Protein AF-A0A397GYA4-F1 (afdb_monomer)

Structure (mmCIF, N/CA/C/O backbone):
data_AF-A0A397GYA4-F1
#
_entry.id   AF-A0A397GYA4-F1
#
loop_
_atom_site.group_PDB
_atom_site.id
_atom_site.type_symbol
_atom_site.label_atom_id
_atom_site.label_alt_id
_atom_site.label_comp_id
_atom_site.label_asym_id
_atom_site.label_entity_id
_atom_site.label_seq_id
_atom_site.pdbx_PDB_ins_code
_atom_site.Cartn_x
_atom_site.Cartn_y
_atom_site.Cartn_z
_atom_site.occupancy
_atom_site.B_iso_or_equiv
_atom_site.auth_seq_id
_atom_site.auth_comp_id
_atom_site.auth_asym_id
_atom_site.auth_atom_id
_atom_site.pdbx_PDB_model_num
ATOM 1 N N . MET A 1 1 ? -26.150 10.143 27.726 1.00 74.44 1 MET A N 1
ATOM 2 C CA . MET A 1 1 ? -26.020 9.277 26.528 1.00 74.44 1 MET A CA 1
ATOM 3 C C . MET A 1 1 ? -27.315 8.521 26.277 1.00 74.44 1 MET A C 1
ATOM 5 O O . MET A 1 1 ? -27.752 8.502 25.138 1.00 74.44 1 MET A O 1
ATOM 9 N N . GLU A 1 2 ? -27.950 7.980 27.319 1.00 79.31 2 GLU A N 1
ATOM 10 C CA . GLU A 1 2 ? -29.254 7.304 27.221 1.00 79.31 2 GLU A CA 1
ATOM 11 C C . GLU A 1 2 ? -30.351 8.189 26.613 1.00 79.31 2 GLU A C 1
ATOM 13 O O . GLU A 1 2 ? -30.971 7.776 25.644 1.00 79.31 2 GLU A O 1
ATOM 18 N N . GLU A 1 3 ? -30.502 9.443 27.055 1.00 85.44 3 GLU A N 1
ATOM 19 C CA . GLU A 1 3 ? -31.491 10.377 26.475 1.00 85.44 3 GLU A CA 1
ATOM 20 C C . GLU A 1 3 ? -31.326 10.579 24.958 1.00 85.44 3 GLU A C 1
ATOM 22 O O . GLU A 1 3 ? -32.302 10.571 24.214 1.00 85.44 3 GLU A O 1
ATOM 27 N N . ILE A 1 4 ? -30.083 10.702 24.475 1.00 88.31 4 ILE A N 1
ATOM 28 C CA . ILE A 1 4 ? -29.788 10.873 23.042 1.00 88.31 4 ILE A CA 1
ATOM 29 C C . ILE A 1 4 ? -30.182 9.618 22.256 1.00 88.31 4 ILE A C 1
ATOM 31 O O . ILE A 1 4 ? -30.661 9.721 21.129 1.00 88.31 4 ILE A O 1
ATOM 35 N N . LEU A 1 5 ? -29.988 8.432 22.839 1.00 85.50 5 LEU A N 1
ATOM 36 C CA . LEU A 1 5 ? -30.392 7.177 22.213 1.00 85.50 5 LEU A CA 1
ATOM 37 C C . LEU A 1 5 ? -31.905 7.010 22.187 1.00 85.50 5 LEU A C 1
ATOM 39 O O . LEU A 1 5 ? -32.422 6.535 21.182 1.00 85.50 5 LEU A O 1
ATOM 43 N N . THR A 1 6 ? -32.610 7.431 23.236 1.00 87.50 6 THR A N 1
ATOM 44 C CA . THR A 1 6 ? -34.076 7.443 23.251 1.00 87.50 6 THR A CA 1
ATOM 45 C C . THR A 1 6 ? -34.615 8.344 22.143 1.00 87.50 6 THR A C 1
ATOM 47 O O . THR A 1 6 ? -35.378 7.870 21.307 1.00 87.50 6 THR A O 1
ATOM 50 N N . ILE A 1 7 ? -34.114 9.582 22.041 1.00 90.50 7 ILE A N 1
ATOM 51 C CA . ILE A 1 7 ? -34.488 10.523 20.971 1.00 90.50 7 ILE A CA 1
ATOM 52 C C . ILE A 1 7 ? -34.186 9.934 19.585 1.00 90.50 7 ILE A C 1
ATOM 54 O O . ILE A 1 7 ? -34.998 10.033 18.666 1.00 90.50 7 ILE A O 1
ATOM 58 N N . ALA A 1 8 ? -33.024 9.296 19.415 1.00 88.94 8 ALA A N 1
ATOM 59 C CA . ALA A 1 8 ? -32.668 8.664 18.149 1.00 88.94 8 ALA A CA 1
ATOM 60 C C . ALA A 1 8 ? -33.608 7.494 17.810 1.00 88.94 8 ALA A C 1
ATOM 62 O O . ALA A 1 8 ? -34.056 7.391 16.672 1.00 88.94 8 ALA A O 1
ATOM 63 N N . ASN A 1 9 ? -33.940 6.639 18.781 1.00 87.31 9 ASN A N 1
ATOM 64 C CA . ASN A 1 9 ? -34.858 5.514 18.586 1.00 87.31 9 ASN A CA 1
ATOM 65 C C . ASN A 1 9 ? -36.267 5.984 18.221 1.00 87.31 9 ASN A C 1
ATOM 67 O O . ASN A 1 9 ? -36.851 5.431 17.292 1.00 87.31 9 ASN A O 1
ATOM 71 N N . GLU A 1 10 ? -36.781 7.020 18.886 1.00 90.44 10 GLU A N 1
ATOM 72 C CA . GLU A 1 10 ? -38.059 7.647 18.535 1.00 90.44 10 GLU A CA 1
ATOM 73 C C . GLU A 1 10 ? -38.039 8.165 17.094 1.00 90.44 10 GLU A C 1
ATOM 75 O O . GLU A 1 10 ? -38.935 7.854 16.312 1.00 90.44 10 GLU A O 1
ATOM 80 N N . PHE A 1 11 ? -36.976 8.875 16.701 1.00 91.25 11 PHE A N 1
ATOM 81 C CA . PHE A 1 11 ? -36.807 9.344 15.326 1.00 91.25 11 PHE A CA 1
ATOM 82 C C . PHE A 1 11 ? -36.792 8.187 14.317 1.00 91.25 11 PHE A C 1
ATOM 84 O O . PHE A 1 11 ? -37.445 8.269 13.276 1.00 91.25 11 PHE A O 1
ATOM 91 N N . TYR A 1 12 ? -36.071 7.100 14.602 1.00 90.56 12 TYR A N 1
ATOM 92 C CA . TYR A 1 12 ? -36.020 5.946 13.703 1.00 90.56 12 TYR A CA 1
ATOM 93 C C . TYR A 1 12 ? -37.379 5.254 13.579 1.00 90.56 12 TYR A C 1
ATOM 95 O O . TYR A 1 12 ? -37.774 4.916 12.467 1.00 90.56 12 TYR A O 1
ATOM 103 N N . GLN A 1 13 ? -38.117 5.106 14.683 1.00 90.31 13 GLN A N 1
ATOM 104 C CA . GLN A 1 13 ? -39.464 4.532 14.683 1.00 90.31 13 GLN A CA 1
ATOM 105 C C . GLN A 1 13 ? -40.460 5.400 13.911 1.00 90.31 13 GLN A C 1
ATOM 107 O O . GLN A 1 13 ? -41.215 4.873 13.104 1.00 90.31 13 GLN A O 1
ATOM 112 N N . MET A 1 14 ? -40.426 6.725 14.092 1.00 94.69 14 MET A N 1
ATOM 113 C CA . MET A 1 14 ? -41.298 7.657 13.361 1.00 94.69 14 MET A CA 1
ATOM 114 C C . MET A 1 14 ? -41.091 7.616 11.842 1.00 94.69 14 MET A C 1
ATOM 116 O O . MET A 1 14 ? -41.995 7.980 11.097 1.00 94.69 14 MET A O 1
ATOM 120 N N . ASN A 1 15 ? -39.903 7.211 11.388 1.00 95.12 15 ASN A N 1
ATOM 121 C CA . ASN A 1 15 ? -39.538 7.164 9.973 1.00 95.12 15 ASN A CA 1
ATOM 122 C C . ASN A 1 15 ? -39.481 5.732 9.407 1.00 95.12 15 ASN A C 1
ATOM 124 O O . ASN A 1 15 ? -38.944 5.546 8.316 1.00 95.12 15 ASN A O 1
ATOM 128 N N . ASP A 1 16 ? -39.973 4.724 10.137 1.00 92.06 16 ASP A N 1
ATOM 129 C CA . ASP A 1 16 ? -39.915 3.306 9.745 1.00 92.06 16 ASP A CA 1
ATOM 130 C C . ASP A 1 16 ? -38.488 2.812 9.401 1.00 92.06 16 ASP A C 1
ATOM 132 O O . ASP A 1 16 ? -38.274 1.961 8.532 1.00 92.06 16 ASP A O 1
ATOM 136 N N . ILE A 1 17 ? -37.472 3.342 10.092 1.00 90.69 17 ILE A N 1
ATOM 137 C CA . ILE A 1 17 ? -36.062 2.975 9.911 1.00 90.69 17 ILE A CA 1
ATOM 138 C C . ILE A 1 17 ? -35.676 1.896 10.925 1.00 90.69 17 ILE A C 1
ATOM 140 O O . ILE A 1 17 ? -35.641 2.122 12.132 1.00 90.69 17 ILE A O 1
ATOM 144 N N . THR A 1 18 ? -35.268 0.724 10.438 1.00 86.44 18 THR A N 1
ATOM 145 C CA . THR A 1 18 ? -34.718 -0.342 11.289 1.00 86.44 18 THR A CA 1
ATOM 146 C C . THR A 1 18 ? -33.197 -0.242 11.401 1.00 86.44 18 THR A C 1
ATOM 148 O O . THR A 1 18 ? -32.485 -0.310 10.394 1.00 86.44 18 THR A O 1
ATOM 151 N N . ILE A 1 19 ? -32.670 -0.155 12.623 1.00 83.31 19 ILE A N 1
ATOM 152 C CA . ILE A 1 19 ? -31.222 -0.165 12.871 1.00 83.31 19 ILE A CA 1
ATOM 153 C C . ILE A 1 19 ? -30.670 -1.587 12.724 1.00 83.31 19 ILE A C 1
ATOM 155 O O . ILE A 1 19 ? -31.167 -2.536 13.330 1.00 83.31 19 ILE A O 1
ATOM 159 N N . ASN A 1 20 ? -29.573 -1.738 11.978 1.00 87.06 20 ASN A N 1
ATOM 160 C CA . ASN A 1 20 ? -28.840 -3.000 11.934 1.00 87.06 20 ASN A CA 1
ATOM 161 C C . ASN A 1 20 ? -27.959 -3.162 13.181 1.00 87.06 20 ASN A C 1
ATOM 163 O O . ASN A 1 20 ? -26.791 -2.771 13.192 1.00 87.06 20 ASN A O 1
ATOM 167 N N . LYS A 1 21 ? -28.521 -3.807 14.201 1.00 81.31 21 LYS A N 1
ATOM 168 C CA . LYS A 1 21 ? -27.890 -4.017 15.509 1.00 81.31 21 LYS A CA 1
ATOM 169 C C . LYS A 1 21 ? -26.573 -4.800 15.436 1.00 81.31 21 LYS A C 1
ATOM 171 O O . LYS A 1 21 ? -25.638 -4.475 16.155 1.00 81.31 21 LYS A O 1
ATOM 176 N N . SER A 1 22 ? -26.428 -5.734 14.487 1.00 83.25 22 SER A N 1
ATOM 177 C CA . SER A 1 22 ? -25.173 -6.489 14.288 1.00 83.25 22 SER A CA 1
ATOM 178 C C . SER A 1 22 ? -23.986 -5.624 13.838 1.00 83.25 22 SER A C 1
ATOM 180 O O . SER A 1 22 ? -22.831 -6.024 13.983 1.00 83.25 22 SER A O 1
ATOM 182 N N . LYS A 1 23 ? -24.263 -4.440 13.274 1.00 85.88 23 LYS A N 1
ATOM 183 C CA . LYS A 1 23 ? -23.252 -3.456 12.860 1.00 85.88 23 LYS A CA 1
ATOM 184 C C . LYS A 1 23 ? -23.047 -2.346 13.894 1.00 85.88 23 LYS A C 1
ATOM 186 O O . LYS A 1 23 ? -22.113 -1.561 13.738 1.00 85.88 23 LYS A O 1
ATOM 191 N N . SER A 1 24 ? -23.890 -2.276 14.923 1.00 87.31 24 SER A N 1
ATOM 192 C CA . SER A 1 24 ? -23.762 -1.318 16.018 1.00 87.31 24 SER A CA 1
ATOM 193 C C . SER A 1 24 ? -22.716 -1.815 17.013 1.00 87.31 24 SER A C 1
ATOM 195 O O . SER A 1 24 ? -22.784 -2.938 17.504 1.00 87.31 24 SER A O 1
ATOM 197 N N . CYS A 1 25 ? -21.718 -0.987 17.311 1.00 86.75 25 CYS A N 1
ATOM 198 C CA . CYS A 1 25 ? -20.647 -1.322 18.249 1.00 86.75 25 CYS A CA 1
ATOM 199 C C . CYS A 1 25 ? -20.527 -0.236 19.318 1.00 86.75 25 CYS A C 1
ATOM 201 O O . CYS A 1 25 ? -20.473 0.948 18.985 1.00 86.7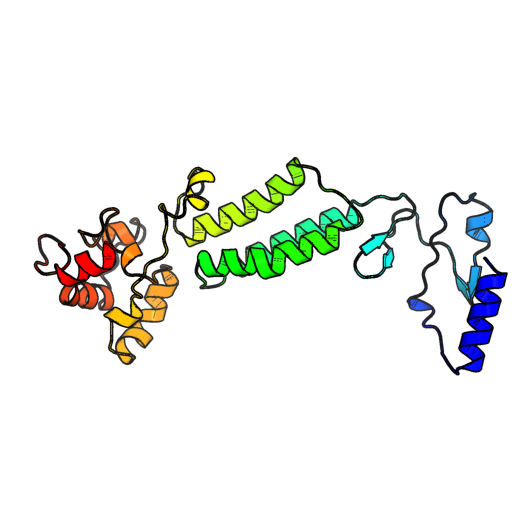5 25 CYS A O 1
ATOM 203 N N . LEU A 1 26 ? -20.422 -0.639 20.587 1.00 88.25 26 LEU A N 1
ATOM 204 C CA . LEU A 1 26 ? -20.215 0.271 21.712 1.00 88.25 26 LEU A CA 1
ATOM 205 C C . LEU A 1 26 ? -18.730 0.335 22.090 1.00 88.25 26 LEU A C 1
ATOM 207 O O . LEU A 1 26 ? -18.136 -0.666 22.488 1.00 88.25 26 LEU A O 1
ATOM 211 N N . ILE A 1 27 ? -18.123 1.519 21.998 1.00 87.44 27 ILE A N 1
ATOM 212 C CA . I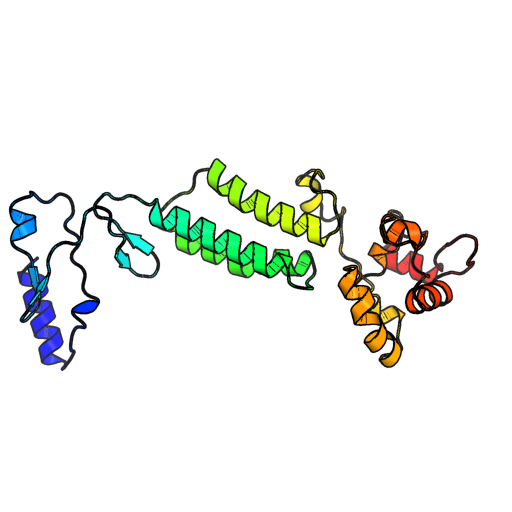LE A 1 27 ? -16.749 1.757 22.462 1.00 87.44 27 ILE A CA 1
ATOM 213 C C . ILE A 1 27 ? -16.818 2.543 23.771 1.00 87.44 27 ILE A C 1
ATOM 215 O O . ILE A 1 27 ? -17.225 3.701 23.782 1.00 87.44 27 ILE A O 1
ATOM 219 N N . ALA A 1 28 ? -16.401 1.917 24.871 1.00 85.75 28 ALA A N 1
ATOM 220 C CA . ALA A 1 28 ? -16.387 2.533 26.194 1.00 85.75 28 ALA A CA 1
ATOM 221 C C . ALA A 1 28 ? -14.992 3.097 26.512 1.00 85.75 28 ALA A C 1
ATOM 223 O O . ALA A 1 28 ? -14.098 2.352 26.910 1.00 85.75 28 ALA A O 1
ATOM 224 N N . ILE A 1 29 ? -14.800 4.407 26.333 1.00 82.88 29 ILE A N 1
ATOM 225 C CA . ILE A 1 29 ? -13.519 5.092 26.571 1.00 82.88 29 ILE A CA 1
ATOM 226 C C . ILE A 1 29 ? -13.447 5.572 28.025 1.00 82.88 29 ILE A C 1
ATOM 228 O O . ILE A 1 29 ? -14.338 6.285 28.475 1.00 82.88 29 ILE A O 1
ATOM 232 N N . ASN A 1 30 ? -12.366 5.228 28.734 1.00 78.19 30 ASN A N 1
ATOM 233 C CA . ASN A 1 30 ? -12.096 5.682 30.108 1.00 78.19 30 ASN A CA 1
ATOM 234 C C . ASN A 1 30 ? -13.223 5.357 31.118 1.00 78.19 30 ASN A C 1
ATOM 236 O O . ASN A 1 30 ? -13.537 6.155 31.997 1.00 78.19 30 ASN A O 1
ATOM 240 N N . VAL A 1 31 ? -13.858 4.191 30.964 1.00 76.62 31 VAL A N 1
ATOM 241 C CA . VAL A 1 31 ? -14.980 3.748 31.807 1.00 76.62 31 VAL A CA 1
ATOM 242 C C . VAL A 1 31 ? -14.507 2.723 32.841 1.00 76.62 31 VAL A C 1
ATOM 244 O O . VAL A 1 31 ? -13.704 1.839 32.523 1.00 76.62 31 VAL A O 1
ATOM 247 N N . ASN A 1 32 ? -15.027 2.819 34.068 1.00 77.12 32 ASN A N 1
ATOM 248 C CA . ASN A 1 32 ? -14.750 1.871 35.148 1.00 77.12 32 ASN A CA 1
ATOM 249 C C . ASN A 1 32 ? -15.243 0.455 34.797 1.00 77.12 32 ASN A C 1
ATOM 251 O O . ASN A 1 32 ? -16.202 0.268 34.048 1.00 77.12 32 ASN A O 1
ATOM 255 N N . SER A 1 33 ? -14.607 -0.567 35.375 1.00 68.69 33 SER A N 1
ATOM 256 C CA . SER A 1 33 ? -14.942 -1.977 35.117 1.00 68.69 33 SER A CA 1
ATOM 257 C C . SER A 1 33 ? -16.410 -2.320 35.418 1.00 68.69 33 SER A C 1
ATOM 259 O O . SER A 1 33 ? -16.990 -3.145 34.717 1.00 68.69 33 SER A O 1
ATOM 261 N N . GLN A 1 34 ? -17.012 -1.654 36.412 1.00 62.91 34 GLN A N 1
ATOM 262 C CA . GLN A 1 34 ? -18.419 -1.821 36.795 1.00 62.91 34 GLN A CA 1
ATOM 263 C C . GLN A 1 34 ? -19.377 -1.342 35.688 1.00 62.91 34 GLN A C 1
ATOM 265 O O . GLN A 1 34 ? -20.241 -2.082 35.238 1.00 62.91 34 GLN A O 1
ATOM 270 N N . THR A 1 35 ? -19.157 -0.141 35.153 1.00 63.19 35 THR A N 1
ATOM 271 C CA . THR A 1 35 ? -20.010 0.463 34.115 1.00 63.19 35 THR A CA 1
ATOM 272 C C . THR A 1 35 ? -19.830 -0.191 32.743 1.00 63.19 35 THR A C 1
ATOM 274 O O . THR A 1 35 ? -20.679 -0.064 31.868 1.00 63.19 35 THR A O 1
ATOM 277 N N . LYS A 1 36 ? -18.746 -0.952 32.531 1.00 64.88 36 LYS A N 1
ATOM 278 C CA . LYS A 1 36 ? -18.597 -1.788 31.329 1.00 64.88 36 LYS A CA 1
ATOM 279 C C . LYS A 1 36 ? -19.534 -2.992 31.297 1.00 64.88 36 LYS A C 1
ATOM 281 O O . LYS A 1 36 ? -19.767 -3.523 30.214 1.00 64.88 36 LYS A O 1
ATOM 286 N N . SER A 1 37 ? -20.021 -3.448 32.451 1.00 65.69 37 SER A N 1
ATOM 287 C CA . SER A 1 37 ? -20.899 -4.624 32.524 1.00 65.69 37 SER A CA 1
ATOM 288 C C . SER A 1 37 ? -22.372 -4.275 32.307 1.00 65.69 37 SER A C 1
ATOM 290 O O . SER A 1 37 ? -23.140 -5.147 31.915 1.00 65.69 37 SER A O 1
ATOM 292 N N . GLU A 1 38 ? -22.749 -3.012 32.515 1.00 70.94 38 GLU A N 1
ATOM 293 C CA . GLU A 1 38 ? -24.140 -2.546 32.447 1.00 70.94 38 GLU A CA 1
ATOM 294 C C . GLU A 1 38 ? -24.674 -2.476 31.005 1.00 70.94 38 GLU A C 1
ATOM 296 O O . GLU A 1 38 ? -25.874 -2.626 30.788 1.00 70.94 38 GLU A O 1
ATOM 301 N N . GLY A 1 39 ? -23.787 -2.376 30.004 1.00 76.56 39 GLY A N 1
ATOM 302 C CA . GLY A 1 39 ? -24.186 -2.269 28.597 1.00 76.56 39 GLY A CA 1
ATOM 303 C C . GLY A 1 39 ? -25.002 -1.000 28.319 1.00 76.56 39 GLY A C 1
ATOM 304 O O . GLY A 1 39 ? -25.185 -0.158 29.191 1.00 76.56 39 GLY A O 1
ATOM 305 N N . LEU A 1 40 ? -25.451 -0.813 27.079 1.00 82.12 40 LEU A N 1
ATOM 306 C CA . LEU A 1 40 ? -26.243 0.352 26.680 1.00 82.12 40 LEU A CA 1
ATOM 307 C C . LEU A 1 40 ? -27.461 -0.091 25.877 1.00 82.12 40 LEU A C 1
ATOM 309 O O . LEU A 1 40 ? -27.315 -0.764 24.857 1.00 82.12 40 LEU A O 1
ATOM 313 N N . LEU A 1 41 ? -28.655 0.288 26.328 1.00 81.81 41 LEU A N 1
ATOM 314 C CA . LEU A 1 41 ? -29.905 -0.042 25.644 1.00 81.81 41 LEU A CA 1
ATOM 315 C C . LEU A 1 41 ? -30.029 0.745 24.333 1.00 81.81 41 LEU A C 1
ATOM 317 O O . LEU A 1 41 ? -29.967 1.975 24.318 1.00 81.81 41 LEU A O 1
ATOM 321 N N . MET A 1 42 ? -30.219 0.029 23.225 1.00 78.62 42 MET A N 1
ATOM 322 C CA . MET A 1 42 ? -30.485 0.595 21.903 1.00 78.62 42 MET A CA 1
ATOM 323 C C . MET A 1 42 ? -31.740 -0.065 21.317 1.00 78.62 42 MET A C 1
ATOM 325 O O . MET A 1 42 ? -31.669 -1.077 20.617 1.00 78.62 42 MET A O 1
ATOM 329 N N . GLY A 1 43 ? -32.904 0.505 21.635 1.00 77.62 43 GLY A N 1
ATOM 330 C CA . GLY A 1 43 ? -34.203 -0.105 21.354 1.00 77.62 43 GLY A CA 1
ATOM 331 C C . GLY A 1 43 ? -34.419 -1.312 22.266 1.00 77.62 43 GLY A C 1
ATOM 332 O O . GLY A 1 43 ? -34.275 -1.194 23.479 1.00 77.62 43 GLY A O 1
ATOM 333 N N . ASP A 1 44 ? -34.697 -2.473 21.672 1.00 79.69 44 ASP A N 1
ATOM 334 C CA . ASP A 1 44 ? -35.023 -3.701 22.417 1.00 79.69 44 ASP A CA 1
ATOM 335 C C . ASP A 1 44 ? -33.797 -4.543 22.824 1.00 79.69 44 ASP A C 1
ATOM 337 O O . ASP A 1 44 ? -33.946 -5.590 23.449 1.00 79.69 44 ASP A O 1
ATOM 341 N N . GLU A 1 45 ? -32.582 -4.149 22.428 1.00 81.00 45 GLU A N 1
ATOM 342 C CA . GLU A 1 45 ? -31.350 -4.900 22.713 1.00 81.00 45 GLU A CA 1
ATOM 343 C C . GLU A 1 45 ? -30.313 -4.058 23.454 1.00 81.00 45 GLU A C 1
ATOM 345 O O . GLU A 1 45 ? -30.151 -2.860 23.209 1.00 81.00 45 GLU A O 1
ATOM 350 N N . THR A 1 46 ? -29.555 -4.723 24.326 1.00 84.00 46 THR A N 1
ATOM 351 C CA . THR A 1 46 ? -28.441 -4.126 25.064 1.00 84.00 46 THR A CA 1
ATOM 352 C C . THR A 1 46 ? -27.131 -4.352 24.315 1.00 84.00 46 THR A C 1
ATOM 354 O O . THR A 1 46 ? -26.713 -5.488 24.083 1.00 84.00 46 THR A O 1
ATOM 357 N N . LEU A 1 47 ? -26.445 -3.267 23.960 1.00 84.94 47 LEU A N 1
ATOM 358 C CA . LEU A 1 47 ? -25.108 -3.305 23.382 1.00 84.94 47 LEU A CA 1
ATOM 359 C C . LEU A 1 47 ? -24.057 -3.386 24.486 1.00 84.94 47 LEU A C 1
ATOM 361 O O . LEU A 1 47 ? -23.977 -2.513 25.349 1.00 84.94 47 LEU A O 1
ATOM 365 N N . TYR A 1 48 ? -23.200 -4.400 24.419 1.00 86.00 48 TYR A N 1
ATOM 366 C CA . TYR A 1 48 ? -22.059 -4.517 25.322 1.00 86.00 48 TYR A CA 1
ATOM 367 C C . TYR A 1 48 ? -20.812 -3.839 24.742 1.00 86.00 48 TYR A C 1
ATOM 369 O O . TYR A 1 48 ? -20.600 -3.875 23.523 1.00 86.00 48 TYR A O 1
ATOM 377 N N . PRO A 1 49 ? -19.957 -3.238 25.591 1.00 86.75 49 PRO A N 1
ATOM 378 C CA . PRO A 1 49 ? -18.699 -2.665 25.147 1.00 86.75 49 PRO A CA 1
ATOM 379 C C . PRO A 1 49 ? -17.811 -3.704 24.469 1.00 86.75 49 PRO A C 1
ATOM 381 O O . PRO A 1 49 ? -17.631 -4.820 24.963 1.00 86.75 49 PRO A O 1
ATOM 384 N N . VAL A 1 50 ? -17.210 -3.321 23.348 1.00 86.75 50 VAL A N 1
ATOM 385 C CA . VAL A 1 50 ? -16.297 -4.202 22.622 1.00 86.75 50 VAL A CA 1
ATOM 386 C C . VAL A 1 50 ? -14.967 -4.345 23.383 1.00 86.75 50 VAL A C 1
ATOM 388 O O . VAL A 1 50 ? -14.557 -3.454 24.126 1.00 86.75 50 VAL A O 1
ATOM 391 N N . ALA A 1 51 ? -14.274 -5.475 23.207 1.00 85.69 51 ALA A N 1
ATOM 392 C CA . ALA A 1 51 ? -12.990 -5.741 23.856 1.00 85.69 51 ALA A CA 1
ATOM 393 C C . ALA A 1 51 ? -11.938 -4.646 23.580 1.00 85.69 51 ALA A C 1
ATOM 395 O O . ALA A 1 51 ? -11.838 -4.124 22.470 1.00 85.69 51 ALA A O 1
ATOM 396 N N . LYS A 1 52 ? -11.066 -4.386 24.565 1.00 83.12 52 LYS A N 1
ATOM 397 C CA . LYS A 1 52 ? -10.065 -3.296 24.561 1.00 83.12 52 LYS A CA 1
ATOM 398 C C . LYS A 1 52 ? -9.238 -3.160 23.274 1.00 83.12 52 LYS A C 1
ATOM 400 O O . LYS A 1 52 ? -8.970 -2.056 22.802 1.00 83.12 52 LYS A O 1
ATOM 405 N N . ASN A 1 53 ? -8.808 -4.295 22.722 1.00 84.88 53 ASN A N 1
ATOM 406 C CA . ASN A 1 53 ? -7.938 -4.359 21.543 1.00 84.88 53 ASN A CA 1
ATOM 407 C C . ASN A 1 53 ? -8.704 -4.584 20.234 1.00 84.88 53 ASN A C 1
ATOM 409 O O . ASN A 1 53 ? -8.079 -4.741 19.185 1.00 84.88 53 ASN A O 1
ATOM 413 N N . TYR A 1 54 ? -10.034 -4.645 20.276 1.00 88.38 54 TYR A N 1
ATOM 414 C CA . TYR A 1 54 ? -10.826 -4.892 19.085 1.00 88.38 54 TYR A CA 1
ATOM 415 C C . TYR A 1 54 ? -10.869 -3.635 18.204 1.00 88.38 54 TYR A C 1
ATOM 417 O O . TYR A 1 54 ? -11.261 -2.565 18.677 1.00 88.38 54 TYR A O 1
ATOM 425 N N . PRO A 1 55 ? -10.473 -3.734 16.925 1.00 89.12 55 PRO A N 1
ATOM 426 C CA . PRO A 1 55 ? -10.474 -2.602 16.014 1.00 89.12 55 PRO A CA 1
ATOM 427 C C . PRO A 1 55 ? -11.865 -2.430 15.388 1.00 89.12 55 PRO A C 1
ATOM 429 O O . PRO A 1 55 ? -12.234 -3.135 14.448 1.00 89.12 55 PRO A O 1
ATOM 432 N N . VAL A 1 56 ? -12.635 -1.461 15.879 1.00 90.25 56 VAL A N 1
ATOM 433 C CA . VAL A 1 56 ? -13.936 -1.084 15.311 1.00 90.25 56 VAL A CA 1
ATOM 434 C C . VAL A 1 56 ? -13.718 -0.194 14.092 1.00 90.25 56 VAL A C 1
ATOM 436 O O . VAL A 1 56 ? -12.986 0.791 14.157 1.00 90.25 56 VAL A O 1
ATOM 439 N N . ARG A 1 57 ? -14.349 -0.523 12.963 1.00 90.06 57 ARG A N 1
ATOM 440 C CA . ARG A 1 57 ? -14.237 0.261 11.727 1.00 90.06 57 ARG A CA 1
ATOM 441 C C . ARG A 1 57 ? -15.306 1.352 11.680 1.00 90.06 57 ARG A C 1
ATOM 443 O O . ARG A 1 57 ? -16.488 1.030 11.676 1.00 90.06 57 ARG A O 1
ATOM 450 N N . SER A 1 58 ? -14.899 2.605 11.511 1.00 88.44 58 SER A N 1
ATOM 451 C CA . SER A 1 58 ? -15.780 3.736 11.205 1.00 88.44 58 SER A CA 1
ATOM 452 C C . SER A 1 58 ? -15.226 4.506 10.011 1.00 88.44 58 SER A C 1
ATOM 454 O O . SER A 1 58 ? -14.052 4.856 10.003 1.00 88.44 58 SER A O 1
ATOM 456 N N . LEU A 1 59 ? -16.034 4.697 8.961 1.00 85.88 59 LEU A N 1
ATOM 457 C CA . LEU A 1 59 ? -15.639 5.413 7.735 1.00 85.88 59 LEU A CA 1
ATOM 458 C C . LEU A 1 59 ? -14.281 4.961 7.149 1.00 85.88 59 LEU A C 1
ATOM 460 O O . LEU A 1 59 ? -13.495 5.756 6.666 1.00 85.88 59 LEU A O 1
ATOM 464 N N . GLY A 1 60 ? -13.962 3.663 7.214 1.00 82.38 60 GLY A N 1
ATOM 465 C CA . GLY A 1 60 ? -12.682 3.136 6.703 1.00 82.38 60 GLY A CA 1
ATOM 466 C C . GLY A 1 60 ? -11.501 3.210 7.678 1.00 82.38 60 GLY A C 1
ATOM 467 O O . GLY A 1 60 ? -10.538 2.465 7.496 1.00 82.38 60 GLY A O 1
ATOM 468 N N . VAL A 1 61 ? -11.630 3.994 8.742 1.00 85.00 61 VAL A N 1
ATOM 469 C CA . VAL A 1 61 ? -10.676 4.157 9.840 1.00 85.00 61 VAL A CA 1
ATOM 470 C C . VAL A 1 61 ? -10.961 3.127 10.941 1.00 85.00 61 VAL A C 1
ATOM 472 O O . VAL A 1 61 ? -12.110 2.743 11.150 1.00 85.00 61 VAL A O 1
ATOM 475 N N . TYR A 1 62 ? -9.931 2.641 11.641 1.00 88.62 62 TYR A N 1
ATOM 476 C CA . TYR A 1 62 ? -10.093 1.669 12.738 1.00 88.62 62 TYR A CA 1
ATOM 477 C C . TYR A 1 62 ? -9.776 2.263 14.107 1.00 88.62 62 TYR A C 1
ATOM 479 O O . TYR A 1 62 ? -8.678 2.759 14.344 1.00 88.62 62 TYR A O 1
ATOM 487 N N . ILE A 1 63 ? -10.716 2.158 15.032 1.00 88.19 63 ILE A N 1
ATOM 488 C CA . ILE A 1 63 ? -10.629 2.733 16.368 1.00 88.19 63 ILE A CA 1
ATOM 489 C C . ILE A 1 63 ? -10.649 1.587 17.375 1.00 88.19 63 ILE A C 1
ATOM 491 O O . ILE A 1 63 ? -11.493 0.698 17.308 1.00 88.19 63 ILE A O 1
ATOM 495 N N . THR A 1 64 ? -9.698 1.599 18.302 1.00 88.31 64 THR A N 1
ATOM 496 C CA . THR A 1 64 ? -9.661 0.686 19.453 1.00 88.31 64 THR A CA 1
ATOM 497 C C . THR A 1 64 ? -9.886 1.489 20.722 1.00 88.31 64 THR A C 1
ATOM 499 O O . THR A 1 64 ? -9.459 2.643 20.775 1.00 88.31 64 THR A O 1
ATOM 502 N N . GLU A 1 65 ? -10.425 0.866 21.767 1.00 85.06 65 GLU A N 1
ATOM 503 C CA . GLU A 1 65 ? -10.579 1.500 23.084 1.00 85.06 65 GLU A CA 1
ATOM 504 C C . GLU A 1 65 ? -9.254 2.078 23.609 1.00 85.06 65 GLU A C 1
ATOM 506 O O . GLU A 1 65 ? -9.199 3.221 24.048 1.00 85.06 65 GLU A O 1
ATOM 511 N N . ASN A 1 66 ? -8.163 1.317 23.480 1.00 83.19 66 ASN A N 1
ATOM 512 C CA . ASN A 1 66 ? -6.832 1.714 23.951 1.00 83.19 66 ASN A CA 1
ATOM 513 C C . ASN A 1 66 ? -6.160 2.807 23.089 1.00 83.19 66 ASN A C 1
ATOM 515 O O . ASN A 1 66 ? -4.995 3.128 23.312 1.00 83.19 66 ASN A O 1
ATOM 519 N N . GLY A 1 67 ? -6.824 3.315 22.043 1.00 81.31 67 GLY A N 1
ATOM 520 C CA . GLY A 1 67 ? -6.251 4.292 21.106 1.00 81.31 67 GLY A CA 1
ATOM 521 C C . GLY A 1 67 ? -5.119 3.763 20.209 1.00 81.31 67 GLY A C 1
ATOM 522 O O . GLY A 1 67 ? -4.530 4.526 19.445 1.00 81.31 67 GLY A O 1
ATOM 523 N N . SER A 1 68 ? -4.813 2.463 20.257 1.00 85.75 68 SER A N 1
ATOM 524 C CA . SER A 1 68 ? -3.753 1.852 19.454 1.00 85.75 68 SER A CA 1
ATOM 525 C C . SER A 1 68 ? -4.074 1.878 17.958 1.00 85.75 68 SER A C 1
ATOM 527 O O . SER A 1 68 ? -5.086 1.353 17.497 1.00 85.75 68 SER A O 1
ATOM 529 N N . LYS A 1 69 ? -3.145 2.419 17.166 1.00 87.06 69 LYS A N 1
ATOM 530 C CA . LYS A 1 69 ? -3.226 2.460 15.695 1.00 87.06 69 LYS A CA 1
ATOM 531 C C . LYS A 1 69 ? -2.497 1.295 15.018 1.00 87.06 69 LYS A C 1
ATOM 533 O O . LYS A 1 69 ? -2.340 1.276 13.799 1.00 87.06 69 LYS A O 1
ATOM 538 N N . GLN A 1 70 ? -2.050 0.297 15.782 1.00 87.06 70 GLN A N 1
ATOM 539 C CA . GLN A 1 70 ? -1.250 -0.812 15.253 1.00 87.06 70 GLN A CA 1
ATOM 540 C C . GLN A 1 70 ? -1.987 -1.595 14.156 1.00 87.06 70 GLN A C 1
ATOM 542 O O . GLN A 1 70 ? -1.411 -1.895 13.111 1.00 87.06 70 GLN A O 1
ATOM 547 N N . PHE A 1 71 ? -3.281 -1.861 14.352 1.00 87.88 71 PHE A N 1
ATOM 548 C CA . PHE A 1 71 ? -4.094 -2.559 13.356 1.00 87.88 71 PHE A CA 1
ATOM 549 C C . PHE A 1 71 ? -4.170 -1.790 12.028 1.00 87.88 71 PHE A C 1
ATOM 551 O O . PHE A 1 71 ? -4.027 -2.379 10.954 1.00 87.88 71 PHE A O 1
ATOM 558 N N . GLN A 1 72 ? -4.348 -0.466 12.094 1.00 87.19 72 GLN A N 1
ATOM 559 C CA . GLN A 1 72 ? -4.348 0.391 10.908 1.00 87.19 72 GLN A CA 1
ATOM 560 C C . GLN A 1 72 ? -2.991 0.360 10.205 1.00 87.19 72 GLN A C 1
ATOM 562 O O . GLN A 1 72 ? -2.936 0.119 8.999 1.00 87.19 72 GLN A O 1
ATOM 567 N N . LYS A 1 73 ? -1.895 0.506 10.962 1.00 88.31 73 LYS A N 1
ATOM 568 C CA . LYS A 1 73 ? -0.523 0.423 10.441 1.00 88.31 73 LYS A CA 1
ATOM 569 C C . LYS A 1 73 ? -0.276 -0.884 9.698 1.00 88.31 73 LYS A C 1
ATOM 571 O O . LYS A 1 73 ? 0.281 -0.886 8.601 1.00 88.31 73 LYS A O 1
ATOM 576 N N . ASP A 1 74 ? -0.703 -2.006 10.262 1.00 89.31 74 ASP A N 1
ATOM 577 C CA . ASP A 1 74 ? -0.491 -3.311 9.641 1.00 89.31 74 ASP A CA 1
ATOM 578 C C . ASP A 1 74 ? -1.377 -3.521 8.410 1.00 89.31 74 ASP A C 1
ATOM 580 O O . ASP A 1 74 ? -0.940 -4.125 7.426 1.00 89.31 74 ASP A O 1
ATOM 584 N N . ARG A 1 75 ? -2.585 -2.953 8.395 1.00 89.06 75 ARG A N 1
ATOM 585 C CA . ARG A 1 75 ? -3.429 -2.912 7.197 1.00 89.06 75 ARG A CA 1
ATOM 586 C C . ARG A 1 75 ? -2.801 -2.058 6.095 1.00 89.06 75 ARG A C 1
ATOM 588 O O . ARG A 1 75 ? -2.766 -2.504 4.951 1.00 89.06 75 ARG A O 1
ATOM 595 N N . LEU A 1 76 ? -2.245 -0.897 6.433 1.00 88.94 76 LEU A N 1
ATOM 596 C CA . LEU A 1 76 ? -1.551 -0.013 5.496 1.00 88.94 76 LEU A CA 1
ATOM 597 C C . LEU A 1 76 ? -0.353 -0.716 4.848 1.00 88.94 76 LEU A C 1
ATOM 599 O O . LEU A 1 76 ? -0.190 -0.694 3.627 1.00 88.94 76 LEU A O 1
ATOM 603 N N . LYS A 1 77 ? 0.443 -1.433 5.650 1.00 88.69 77 LYS A N 1
ATOM 604 C CA . LYS A 1 77 ? 1.540 -2.281 5.156 1.00 88.69 77 LYS A CA 1
ATOM 605 C C . LYS A 1 77 ? 1.031 -3.377 4.221 1.00 88.69 77 LYS A C 1
ATOM 607 O O . LYS A 1 77 ? 1.626 -3.622 3.177 1.00 88.69 77 LYS A O 1
ATOM 612 N N . LYS A 1 78 ? -0.068 -4.054 4.564 1.00 90.31 78 LYS A N 1
ATOM 613 C CA . LYS A 1 78 ? -0.658 -5.092 3.699 1.00 90.31 78 LYS A CA 1
ATOM 614 C C . LYS A 1 78 ? -1.131 -4.511 2.366 1.00 90.31 78 LYS A C 1
ATOM 616 O O . LYS A 1 78 ? -0.845 -5.099 1.328 1.00 90.31 78 LYS A O 1
ATOM 621 N N . LEU A 1 79 ? -1.790 -3.356 2.388 1.00 88.25 79 LEU A N 1
ATOM 622 C CA . LEU A 1 79 ? -2.295 -2.671 1.196 1.00 88.25 79 LEU A CA 1
ATOM 623 C C . LEU A 1 79 ? -1.170 -2.184 0.282 1.00 88.25 79 LEU A C 1
ATOM 625 O O . LEU A 1 79 ? -1.187 -2.464 -0.913 1.00 88.25 79 LEU A O 1
ATOM 629 N N . THR A 1 80 ? -0.155 -1.527 0.840 1.00 88.25 80 THR A N 1
ATOM 630 C CA . THR A 1 80 ? 1.029 -1.087 0.081 1.00 88.25 80 THR A CA 1
ATOM 631 C C . THR A 1 80 ? 1.772 -2.268 -0.534 1.00 88.25 80 THR A C 1
ATOM 633 O O . THR A 1 80 ? 2.111 -2.240 -1.715 1.00 88.25 80 THR A O 1
ATOM 636 N N . ASN A 1 81 ? 1.951 -3.354 0.223 1.00 89.94 81 ASN A N 1
ATOM 637 C CA . ASN A 1 81 ? 2.549 -4.590 -0.281 1.00 89.94 81 ASN A CA 1
ATOM 638 C C . ASN A 1 81 ? 1.730 -5.216 -1.412 1.00 89.94 81 ASN A C 1
ATOM 640 O O . ASN A 1 81 ? 2.302 -5.661 -2.405 1.00 89.94 81 ASN A O 1
ATOM 644 N N . TYR A 1 82 ? 0.410 -5.252 -1.258 1.00 91.00 82 TYR A N 1
ATOM 645 C CA . TYR A 1 82 ? -0.507 -5.764 -2.265 1.00 91.00 82 TYR A CA 1
ATOM 646 C C . TYR A 1 82 ? -0.420 -4.952 -3.563 1.00 91.00 82 TYR A C 1
ATOM 648 O O . TYR A 1 82 ? -0.193 -5.531 -4.625 1.00 91.00 82 TYR A O 1
ATOM 656 N N . MET A 1 83 ? -0.484 -3.620 -3.474 1.00 89.88 83 MET A N 1
ATOM 657 C CA . MET A 1 83 ? -0.357 -2.727 -4.630 1.00 89.88 83 MET A CA 1
ATOM 658 C C . MET A 1 83 ? 0.994 -2.883 -5.334 1.00 89.88 83 MET A C 1
ATOM 660 O O . MET A 1 83 ? 1.038 -3.070 -6.550 1.00 89.88 83 MET A O 1
ATOM 664 N N . ALA A 1 84 ? 2.097 -2.893 -4.580 1.00 88.06 84 ALA A N 1
ATOM 665 C CA . ALA A 1 84 ? 3.431 -3.090 -5.145 1.00 88.06 84 ALA A CA 1
ATOM 666 C C . ALA A 1 84 ? 3.560 -4.448 -5.861 1.00 88.06 84 ALA A C 1
ATOM 668 O O . ALA A 1 84 ? 4.136 -4.533 -6.944 1.00 88.06 84 ALA A O 1
ATOM 669 N N . ASN A 1 85 ? 2.991 -5.517 -5.295 1.00 89.69 85 ASN A N 1
ATOM 670 C CA . ASN A 1 85 ? 3.017 -6.845 -5.912 1.00 89.69 85 ASN A CA 1
ATOM 671 C C . ASN A 1 85 ? 2.194 -6.904 -7.208 1.00 89.69 85 ASN A C 1
ATOM 673 O O . ASN A 1 85 ? 2.643 -7.519 -8.178 1.00 89.69 85 ASN A O 1
ATOM 677 N N . ILE A 1 86 ? 1.030 -6.245 -7.253 1.00 89.75 86 ILE A N 1
ATOM 678 C CA . ILE A 1 86 ? 0.229 -6.134 -8.479 1.00 89.75 86 ILE A CA 1
ATOM 679 C C . ILE A 1 86 ? 1.045 -5.445 -9.567 1.00 89.75 86 ILE A C 1
ATOM 681 O O . ILE A 1 86 ? 1.240 -6.012 -10.640 1.00 89.75 86 ILE A O 1
ATOM 685 N N . LEU A 1 87 ? 1.549 -4.244 -9.290 1.00 88.00 87 LEU A N 1
ATOM 686 C CA . LEU A 1 87 ? 2.277 -3.444 -10.274 1.00 88.00 87 LEU A CA 1
ATOM 687 C C . LEU A 1 87 ? 3.550 -4.159 -10.750 1.00 88.00 87 LEU A C 1
ATOM 689 O O . LEU A 1 87 ? 3.848 -4.164 -11.947 1.00 88.00 87 LEU A O 1
ATOM 693 N N . LYS A 1 88 ? 4.250 -4.866 -9.852 1.00 85.50 88 LYS A N 1
ATOM 694 C CA . LYS A 1 88 ? 5.416 -5.692 -10.197 1.00 85.50 88 LYS A CA 1
ATOM 695 C C . LYS A 1 88 ? 5.096 -6.729 -11.279 1.00 85.50 88 LYS A C 1
ATOM 697 O O . LYS A 1 88 ? 5.865 -6.853 -12.230 1.00 85.50 88 LYS A O 1
ATOM 702 N N . GLY A 1 89 ? 3.968 -7.432 -11.174 1.00 81.75 89 GLY A N 1
ATOM 703 C CA . GLY A 1 89 ? 3.579 -8.481 -12.125 1.00 81.75 89 GLY A CA 1
ATOM 704 C C . GLY A 1 89 ? 2.970 -7.977 -13.439 1.00 81.75 89 GLY A C 1
ATOM 705 O O . GLY A 1 89 ? 2.895 -8.732 -14.407 1.00 81.75 89 GLY A O 1
ATOM 706 N N . LYS A 1 90 ? 2.519 -6.718 -13.503 1.00 80.94 90 LYS A N 1
ATOM 707 C CA . LYS A 1 90 ? 1.833 -6.181 -14.688 1.00 80.94 90 LYS A CA 1
ATOM 708 C C . LYS A 1 90 ? 2.822 -5.701 -15.764 1.00 80.94 90 LYS A C 1
ATOM 710 O O . LYS A 1 90 ? 3.841 -5.102 -15.422 1.00 80.94 90 LYS A O 1
ATOM 715 N N . PRO A 1 91 ? 2.539 -5.922 -17.060 1.00 76.50 91 PRO A N 1
ATOM 716 C CA . PRO A 1 91 ? 3.347 -5.399 -18.160 1.00 76.50 91 PRO A CA 1
ATOM 717 C C . PRO A 1 91 ? 3.001 -3.920 -18.408 1.00 76.50 91 PRO A C 1
ATOM 719 O O . PRO A 1 91 ? 2.258 -3.609 -19.332 1.00 76.50 91 PRO A O 1
ATOM 722 N N . ILE A 1 92 ? 3.480 -3.041 -17.530 1.00 79.31 92 ILE A N 1
ATOM 723 C CA . ILE A 1 92 ? 3.283 -1.582 -17.561 1.00 79.31 92 ILE A CA 1
ATOM 724 C C . ILE A 1 92 ? 4.638 -0.877 -17.480 1.00 79.31 92 ILE A C 1
ATOM 726 O O . ILE A 1 92 ? 5.584 -1.457 -16.934 1.00 79.31 92 ILE A O 1
ATOM 730 N N . THR A 1 93 ? 4.713 0.356 -17.985 1.00 75.62 93 THR A N 1
ATOM 731 C CA . THR A 1 93 ? 5.920 1.190 -17.888 1.00 75.62 93 THR A CA 1
ATOM 732 C C . THR A 1 93 ? 6.138 1.691 -16.464 1.00 75.62 93 THR A C 1
ATOM 734 O O . THR A 1 93 ? 5.231 1.702 -15.626 1.00 75.62 93 THR A O 1
ATOM 737 N N . ASP A 1 94 ? 7.358 2.123 -16.183 1.00 74.94 94 ASP A N 1
ATOM 738 C CA . ASP A 1 94 ? 7.710 2.867 -14.980 1.00 74.94 94 ASP A CA 1
ATOM 739 C C . ASP A 1 94 ? 6.887 4.159 -14.860 1.00 74.94 94 ASP A C 1
ATOM 741 O O . ASP A 1 94 ? 6.280 4.370 -13.813 1.00 74.94 94 ASP A O 1
ATOM 745 N N . LYS A 1 95 ? 6.737 4.942 -15.942 1.00 77.12 95 LYS A N 1
ATOM 746 C CA . LYS A 1 95 ? 5.897 6.155 -15.983 1.00 77.12 95 LYS A CA 1
ATOM 747 C C . LYS A 1 95 ? 4.440 5.843 -15.606 1.00 77.12 95 LYS A C 1
ATOM 749 O O . LYS A 1 95 ? 3.849 6.527 -14.772 1.00 77.12 95 LYS A O 1
ATOM 754 N N . GLN A 1 96 ? 3.871 4.760 -16.144 1.00 81.12 96 GLN A N 1
ATOM 755 C CA . GLN A 1 96 ? 2.525 4.290 -15.784 1.00 81.12 96 GLN A CA 1
ATOM 756 C C . GLN A 1 96 ? 2.442 3.842 -14.319 1.00 81.12 96 GLN A C 1
ATOM 758 O O . GLN A 1 96 ? 1.464 4.136 -13.634 1.00 81.12 96 GLN A O 1
ATOM 763 N N . ALA A 1 97 ? 3.459 3.143 -13.815 1.00 85.75 97 ALA A N 1
ATOM 764 C CA . ALA A 1 97 ? 3.504 2.712 -12.423 1.00 85.75 97 ALA A CA 1
ATOM 765 C C . ALA A 1 97 ? 3.644 3.898 -11.450 1.00 85.75 97 ALA A C 1
ATOM 767 O O . ALA A 1 97 ? 2.975 3.902 -10.416 1.00 85.75 97 ALA A O 1
ATOM 768 N N . ILE A 1 98 ? 4.450 4.910 -11.791 1.00 83.44 98 ILE A N 1
ATOM 769 C CA . ILE A 1 98 ? 4.582 6.177 -11.054 1.00 83.44 98 ILE A CA 1
ATOM 770 C C . ILE A 1 98 ? 3.245 6.919 -11.053 1.00 83.44 98 ILE A C 1
ATOM 772 O O . ILE A 1 98 ? 2.786 7.350 -9.998 1.00 83.44 98 ILE A O 1
ATOM 776 N N . TYR A 1 99 ? 2.580 7.010 -12.207 1.00 86.06 99 TYR A N 1
ATOM 777 C CA . TYR A 1 99 ? 1.262 7.629 -12.305 1.00 86.06 99 TYR A CA 1
ATOM 778 C C . TYR A 1 99 ? 0.241 6.935 -11.396 1.00 86.06 99 TYR A C 1
ATOM 780 O O . TYR A 1 99 ? -0.417 7.601 -10.602 1.00 86.06 99 TYR A O 1
ATOM 788 N N . ILE A 1 100 ? 0.144 5.600 -11.439 1.00 87.00 100 ILE A N 1
ATOM 789 C CA . ILE A 1 100 ? -0.769 4.844 -10.565 1.00 87.00 100 ILE A CA 1
ATOM 790 C C . ILE A 1 100 ? -0.419 5.062 -9.090 1.00 87.00 100 ILE A C 1
ATOM 792 O O . ILE A 1 100 ? -1.310 5.197 -8.250 1.00 87.00 100 ILE A O 1
ATOM 796 N N . PHE A 1 101 ? 0.871 5.109 -8.756 1.00 87.12 101 PHE A N 1
ATOM 797 C CA . PHE A 1 101 ? 1.301 5.396 -7.396 1.00 87.12 101 PHE A CA 1
ATOM 798 C C . PHE A 1 101 ? 0.809 6.776 -6.934 1.00 87.12 101 PHE A C 1
ATOM 800 O O . PHE A 1 101 ? 0.167 6.865 -5.889 1.00 87.12 101 PHE A O 1
ATOM 807 N N . ASN A 1 102 ? 1.010 7.819 -7.739 1.00 86.56 102 ASN A N 1
ATOM 808 C CA . ASN A 1 102 ? 0.616 9.188 -7.404 1.00 86.56 102 ASN A CA 1
ATOM 809 C C . ASN A 1 102 ? -0.905 9.407 -7.419 1.00 86.56 102 ASN A C 1
ATOM 811 O O . ASN A 1 102 ? -1.420 10.121 -6.570 1.00 86.56 102 ASN A O 1
ATOM 815 N N . ALA A 1 103 ? -1.631 8.796 -8.356 1.00 88.75 103 ALA A N 1
ATOM 816 C CA . ALA A 1 103 ? -3.068 9.013 -8.532 1.00 88.75 103 ALA A CA 1
ATOM 817 C C . ALA A 1 103 ? -3.945 8.103 -7.656 1.00 88.75 103 ALA A C 1
ATOM 819 O O . ALA A 1 103 ? -5.110 8.416 -7.426 1.00 88.75 103 ALA A O 1
ATOM 820 N N . VAL A 1 104 ? -3.420 6.965 -7.185 1.00 89.94 104 VAL A N 1
ATOM 821 C CA . VAL A 1 104 ? -4.208 5.963 -6.444 1.00 89.94 104 VAL A 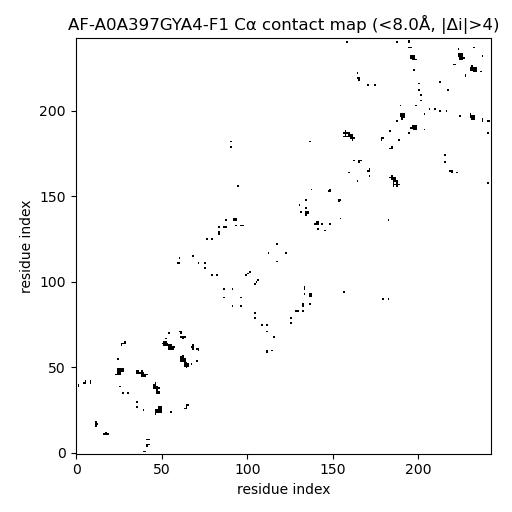CA 1
ATOM 822 C C . VAL A 1 104 ? -3.595 5.644 -5.090 1.00 89.94 104 VAL A C 1
ATOM 824 O O . VAL A 1 104 ? -4.275 5.738 -4.070 1.00 89.94 104 VAL A O 1
ATOM 827 N N . VAL A 1 105 ? -2.321 5.245 -5.055 1.00 89.38 105 VAL A N 1
ATOM 828 C CA . VAL A 1 105 ? -1.699 4.787 -3.804 1.00 89.38 105 VAL A CA 1
ATOM 829 C C . VAL A 1 105 ? -1.522 5.954 -2.838 1.00 89.38 105 VAL A C 1
ATOM 831 O O . VAL A 1 105 ? -1.898 5.822 -1.679 1.00 89.38 105 VAL A O 1
ATOM 834 N N . MET A 1 106 ? -1.015 7.096 -3.304 1.00 87.38 106 MET A N 1
ATOM 835 C CA . MET A 1 106 ? -0.800 8.283 -2.474 1.00 87.38 106 MET A CA 1
ATOM 836 C C . MET A 1 106 ? -2.103 8.809 -1.840 1.00 87.38 106 MET A C 1
ATOM 838 O O . MET A 1 106 ? -2.139 8.862 -0.611 1.00 87.38 106 MET A O 1
ATOM 842 N N . PRO A 1 107 ? -3.202 9.059 -2.587 1.00 91.25 107 PRO A N 1
ATOM 843 C CA . PRO A 1 107 ? -4.480 9.458 -1.988 1.00 91.25 107 PRO A CA 1
ATOM 844 C C . PRO A 1 107 ? -5.052 8.417 -1.020 1.00 91.25 107 PRO A C 1
ATOM 846 O O . PRO A 1 107 ? -5.630 8.755 0.010 1.00 91.25 107 PRO A O 1
ATOM 849 N N . MET A 1 108 ? -4.877 7.125 -1.317 1.00 88.88 108 MET A N 1
ATOM 850 C CA . MET A 1 108 ? -5.323 6.053 -0.426 1.00 88.88 108 MET A CA 1
ATOM 851 C C . MET A 1 108 ? -4.562 6.061 0.908 1.00 88.88 108 MET A C 1
ATOM 853 O O . MET A 1 108 ? -5.161 5.828 1.965 1.00 88.88 108 MET A O 1
ATOM 857 N N . LEU A 1 109 ? -3.247 6.295 0.861 1.00 87.94 109 LEU A N 1
ATOM 858 C CA . LEU A 1 109 ? -2.426 6.456 2.057 1.00 87.94 109 LEU A CA 1
ATOM 859 C C . LEU A 1 109 ? -2.851 7.707 2.818 1.00 87.94 109 LEU A C 1
ATOM 861 O O . LEU A 1 109 ? -3.134 7.599 4.000 1.00 87.94 109 LEU A O 1
ATOM 865 N N . GLU A 1 110 ? -2.967 8.847 2.144 1.00 88.88 110 GLU A N 1
ATOM 866 C CA . GLU A 1 110 ? -3.372 10.123 2.737 1.00 88.88 110 GLU A CA 1
ATOM 867 C C . GLU A 1 110 ? -4.705 10.013 3.484 1.00 88.88 110 GLU A C 1
ATOM 869 O O . GLU A 1 110 ? -4.780 10.339 4.667 1.00 88.88 110 GLU A O 1
ATOM 874 N N . TYR A 1 111 ? -5.722 9.422 2.852 1.00 89.62 111 TYR A N 1
ATOM 875 C CA . TYR A 1 111 ? -7.009 9.165 3.496 1.00 89.62 111 TYR A CA 1
ATOM 876 C C . TYR A 1 111 ? -6.875 8.302 4.757 1.00 89.62 111 TYR A C 1
ATOM 878 O O . TYR A 1 111 ? -7.509 8.565 5.777 1.00 89.62 111 TYR A O 1
ATOM 886 N N . SER A 1 112 ? -6.021 7.276 4.702 1.00 83.31 112 SER A N 1
ATOM 887 C CA . SER A 1 112 ? -5.776 6.367 5.829 1.00 83.31 112 SER A CA 1
ATOM 888 C C . SER A 1 112 ? -4.922 6.987 6.941 1.00 83.31 112 SER A C 1
ATOM 890 O O . SER A 1 112 ? -4.801 6.385 8.003 1.00 83.31 112 SER A O 1
ATOM 892 N N . LEU A 1 113 ? -4.291 8.136 6.689 1.00 86.69 113 LEU A N 1
ATOM 893 C CA . LEU A 1 113 ? -3.445 8.868 7.632 1.00 86.69 113 LEU A CA 1
ATOM 894 C C . LEU A 1 113 ? -4.143 10.099 8.216 1.00 86.69 113 LEU A C 1
ATOM 896 O O . LEU A 1 113 ? -3.572 10.794 9.049 1.00 86.69 113 LEU A O 1
ATOM 900 N N . ASN A 1 114 ? -5.394 10.361 7.840 1.00 84.81 114 ASN A N 1
ATOM 901 C CA . ASN A 1 114 ? -6.121 1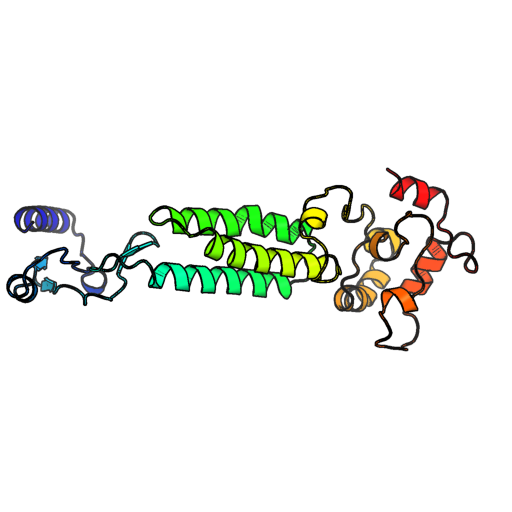1.521 8.344 1.00 84.81 114 ASN A CA 1
ATOM 902 C C . ASN A 1 114 ? -6.301 11.495 9.879 1.00 84.81 114 ASN A C 1
ATOM 904 O O . ASN A 1 114 ? -6.388 12.538 10.517 1.00 84.81 114 ASN A O 1
ATOM 908 N N . ASP A 1 115 ? -6.331 10.307 10.493 1.00 83.69 115 ASP A N 1
ATOM 909 C CA . ASP A 1 115 ? -6.474 10.116 11.941 1.00 83.69 115 ASP A CA 1
ATOM 910 C C . ASP A 1 115 ? -5.187 9.635 12.644 1.00 83.69 115 ASP A C 1
ATOM 912 O O . ASP A 1 115 ? -5.220 9.321 13.841 1.00 83.69 115 ASP A O 1
ATOM 916 N N . MET A 1 116 ? -4.064 9.526 11.919 1.00 84.94 116 MET A N 1
ATOM 917 C CA . MET A 1 116 ? -2.774 9.109 12.471 1.00 84.94 116 MET A CA 1
ATOM 918 C C . MET A 1 116 ? -1.575 9.561 11.630 1.00 84.94 116 MET A C 1
ATOM 920 O O . MET A 1 116 ? -1.580 9.506 10.408 1.00 84.94 116 MET A O 1
ATOM 924 N N . THR A 1 117 ? -0.463 9.878 12.287 1.00 83.50 117 THR A N 1
ATOM 925 C CA . THR A 1 117 ? 0.804 10.143 11.597 1.00 83.50 117 THR A CA 1
ATOM 926 C C . THR A 1 117 ? 1.684 8.893 11.551 1.00 83.50 117 THR A C 1
ATOM 928 O O . THR A 1 117 ? 1.691 8.057 12.463 1.00 83.50 117 THR A O 1
ATOM 931 N N . LEU A 1 118 ? 2.437 8.739 10.461 1.00 84.75 118 LEU A N 1
ATOM 932 C CA . LEU A 1 118 ? 3.503 7.741 10.366 1.00 84.75 118 LEU A CA 1
ATOM 933 C C . LEU A 1 118 ? 4.828 8.349 10.795 1.00 84.75 118 LEU A C 1
ATOM 935 O O . LEU A 1 118 ? 5.111 9.516 10.532 1.00 84.75 118 LEU A O 1
ATOM 939 N N . SER A 1 119 ? 5.675 7.521 11.400 1.00 87.38 119 SER A N 1
ATOM 940 C CA . SER A 1 119 ? 7.074 7.892 11.583 1.00 87.38 119 SER A CA 1
ATOM 941 C C . SER A 1 119 ? 7.804 7.912 10.241 1.00 87.38 119 SER A C 1
ATOM 943 O O . SER A 1 119 ? 7.501 7.131 9.337 1.00 87.38 119 SER A O 1
ATOM 945 N N . GLU A 1 120 ? 8.844 8.736 10.136 1.00 88.06 120 GLU A N 1
ATOM 946 C CA . GLU A 1 120 ? 9.695 8.806 8.943 1.00 88.06 120 GLU A CA 1
ATOM 947 C C . GLU A 1 120 ? 10.235 7.424 8.535 1.00 88.06 120 GLU A C 1
ATOM 949 O O . GLU A 1 120 ? 10.208 7.050 7.365 1.00 88.06 120 GLU A O 1
ATOM 954 N N . LYS A 1 121 ? 10.623 6.598 9.516 1.00 88.19 121 LYS A N 1
ATOM 955 C CA . LYS A 1 121 ? 11.078 5.216 9.292 1.00 88.19 121 LYS A CA 1
ATOM 956 C C . LYS A 1 121 ? 10.010 4.338 8.632 1.00 88.19 121 LYS A C 1
ATOM 958 O O . LYS A 1 121 ? 10.344 3.457 7.840 1.00 88.19 121 LYS A O 1
ATOM 963 N N . GLU A 1 122 ? 8.739 4.522 8.980 1.00 86.00 122 GLU A N 1
ATOM 964 C CA . GLU A 1 122 ? 7.624 3.785 8.376 1.00 86.00 122 GLU A CA 1
ATOM 965 C C . GLU A 1 122 ? 7.352 4.270 6.950 1.00 86.00 122 GLU A C 1
ATOM 967 O O . GLU A 1 122 ? 7.203 3.434 6.055 1.00 86.00 122 GLU A O 1
ATOM 972 N N . CYS A 1 123 ? 7.376 5.586 6.723 1.00 87.06 123 CYS A N 1
ATOM 973 C CA . CYS A 1 123 ? 7.253 6.178 5.391 1.00 87.06 123 CYS A CA 1
ATOM 974 C C . CYS A 1 123 ? 8.362 5.685 4.461 1.00 87.06 123 CYS A C 1
ATOM 976 O O . CYS A 1 123 ? 8.077 5.174 3.381 1.00 87.06 123 CYS A O 1
ATOM 978 N N . LEU A 1 124 ? 9.619 5.729 4.912 1.00 86.69 124 LEU A N 1
ATOM 979 C CA . LEU A 1 124 ? 10.765 5.248 4.142 1.00 86.69 124 LEU A CA 1
ATOM 980 C C . LEU A 1 124 ? 10.601 3.781 3.744 1.00 86.69 124 LEU A C 1
ATOM 982 O O . LEU A 1 124 ? 10.818 3.446 2.587 1.00 86.69 124 LEU A O 1
ATOM 986 N N . LYS A 1 125 ? 10.139 2.904 4.642 1.00 86.25 125 LYS A N 1
ATOM 987 C CA . LYS A 1 125 ? 9.888 1.492 4.296 1.00 86.25 125 LYS A CA 1
ATOM 988 C C . LYS A 1 125 ? 8.862 1.329 3.173 1.00 86.25 125 LYS A C 1
ATOM 990 O O . LYS A 1 125 ? 9.058 0.483 2.299 1.00 86.25 125 LYS A O 1
ATOM 995 N N . ILE A 1 126 ? 7.782 2.113 3.197 1.00 83.88 126 ILE A N 1
ATOM 996 C CA . ILE A 1 126 ? 6.760 2.101 2.143 1.00 83.88 126 ILE A CA 1
ATOM 997 C C . ILE A 1 126 ? 7.382 2.599 0.834 1.00 83.88 126 ILE A C 1
ATOM 999 O O . ILE A 1 126 ? 7.369 1.880 -0.168 1.00 83.88 126 ILE A O 1
ATOM 1003 N N . THR A 1 127 ? 8.007 3.775 0.858 1.00 84.75 127 THR A N 1
ATOM 1004 C CA . THR A 1 127 ? 8.582 4.420 -0.326 1.00 84.75 127 THR A CA 1
ATOM 1005 C C . THR A 1 127 ? 9.712 3.594 -0.941 1.00 84.75 127 THR A C 1
ATOM 1007 O O . THR A 1 127 ? 9.718 3.379 -2.149 1.00 84.75 127 THR A O 1
ATOM 1010 N N . THR A 1 128 ? 10.629 3.030 -0.146 1.00 85.81 128 THR A N 1
ATOM 1011 C CA . THR A 1 128 ? 11.728 2.174 -0.630 1.00 85.81 128 THR A CA 1
ATOM 1012 C C . THR A 1 128 ? 11.212 0.956 -1.388 1.00 85.81 128 THR A C 1
ATOM 1014 O O . THR A 1 128 ? 11.817 0.555 -2.386 1.00 85.81 128 THR A O 1
ATOM 1017 N N . LYS A 1 129 ? 10.090 0.367 -0.962 1.00 84.81 129 LYS A N 1
ATOM 1018 C CA . LYS A 1 129 ? 9.508 -0.789 -1.649 1.00 84.81 129 LYS A CA 1
ATOM 1019 C C . LYS A 1 129 ? 8.955 -0.414 -3.024 1.00 84.81 129 LYS A C 1
ATOM 1021 O O . LYS A 1 129 ? 9.212 -1.135 -3.989 1.00 84.81 129 LYS A O 1
ATOM 1026 N N . PHE A 1 130 ? 8.258 0.718 -3.125 1.00 86.12 130 PHE A N 1
ATOM 1027 C CA . PHE A 1 130 ? 7.778 1.244 -4.405 1.00 86.12 130 PHE A CA 1
ATOM 1028 C C . PHE A 1 130 ? 8.930 1.669 -5.315 1.00 86.12 130 PHE A C 1
ATOM 1030 O O . PHE A 1 130 ? 8.978 1.243 -6.463 1.00 86.12 130 PHE A O 1
ATOM 1037 N N . ILE A 1 131 ? 9.918 2.391 -4.789 1.00 83.69 131 ILE A N 1
ATOM 1038 C CA . ILE A 1 131 ? 11.142 2.757 -5.511 1.00 83.69 131 ILE A CA 1
ATOM 1039 C C . ILE A 1 131 ? 11.837 1.516 -6.074 1.00 83.69 131 ILE A C 1
ATOM 1041 O O . ILE A 1 131 ? 12.181 1.475 -7.250 1.00 83.69 131 ILE A O 1
ATOM 1045 N N . SER A 1 132 ? 12.017 0.476 -5.259 1.00 84.00 132 SER A N 1
ATOM 1046 C CA . SER A 1 132 ? 12.662 -0.763 -5.706 1.00 84.00 132 SER A CA 1
ATOM 1047 C C . SER A 1 132 ? 11.864 -1.446 -6.815 1.00 84.00 132 SER A C 1
ATOM 1049 O O . SER A 1 132 ? 12.439 -1.999 -7.748 1.00 84.00 132 SER A O 1
ATOM 1051 N N . MET A 1 133 ? 10.533 -1.410 -6.745 1.00 85.94 133 MET A N 1
ATOM 1052 C CA . MET A 1 133 ? 9.676 -1.907 -7.817 1.00 85.94 133 MET A CA 1
ATOM 1053 C C . MET A 1 133 ? 9.858 -1.094 -9.106 1.00 85.94 133 MET A C 1
ATOM 1055 O O . MET A 1 133 ? 9.991 -1.706 -10.161 1.00 85.94 133 MET A O 1
ATOM 1059 N N . ILE A 1 134 ? 9.913 0.239 -9.027 1.00 83.25 134 ILE A N 1
ATOM 1060 C CA . ILE A 1 134 ? 10.159 1.113 -10.183 1.00 83.25 134 ILE A CA 1
ATOM 1061 C C . ILE A 1 134 ? 11.539 0.845 -10.794 1.00 83.25 134 ILE A C 1
ATOM 1063 O O . ILE A 1 134 ? 11.615 0.607 -11.993 1.00 83.25 134 ILE A O 1
ATOM 1067 N N . LYS A 1 135 ? 12.609 0.746 -9.990 1.00 78.25 135 LYS A N 1
ATOM 1068 C CA . LYS A 1 135 ? 13.956 0.383 -10.482 1.00 78.25 135 LYS A CA 1
ATOM 1069 C C . LYS A 1 135 ? 13.939 -0.903 -11.304 1.00 78.25 135 LYS A C 1
ATOM 1071 O O . LYS A 1 135 ? 14.479 -0.940 -12.402 1.00 78.25 135 LYS A O 1
ATOM 1076 N N . ASN A 1 136 ? 13.243 -1.927 -10.807 1.00 79.12 136 ASN A N 1
ATOM 1077 C CA . ASN A 1 136 ? 13.097 -3.193 -11.523 1.00 79.12 136 ASN A CA 1
ATOM 1078 C C . ASN A 1 136 ? 12.312 -3.058 -12.843 1.00 79.12 136 ASN A C 1
ATOM 1080 O O . ASN A 1 136 ? 12.514 -3.877 -13.730 1.00 79.12 136 ASN A O 1
ATOM 1084 N N . LYS A 1 137 ? 11.418 -2.067 -12.988 1.00 76.12 137 LYS A N 1
ATOM 1085 C CA . LYS A 1 137 ? 10.697 -1.790 -14.247 1.00 76.12 137 LYS A CA 1
ATOM 1086 C C . LYS A 1 137 ? 11.559 -1.064 -15.274 1.00 76.12 137 LYS A C 1
ATOM 1088 O O . LYS A 1 137 ? 11.416 -1.337 -16.457 1.00 76.12 137 LYS A O 1
ATOM 1093 N N . VAL A 1 138 ? 12.457 -0.195 -14.818 1.00 74.62 138 VAL A N 1
ATOM 1094 C CA . VAL A 1 138 ? 13.430 0.523 -15.664 1.00 74.62 138 VAL A CA 1
ATOM 1095 C C . VAL A 1 138 ? 14.670 -0.347 -15.947 1.00 74.62 138 VAL A C 1
ATOM 1097 O O . VAL A 1 138 ? 15.628 0.112 -16.551 1.00 74.62 138 VAL A O 1
ATOM 1100 N N . LEU A 1 139 ? 14.680 -1.617 -15.509 1.00 72.81 139 LEU A N 1
ATOM 1101 C CA . LEU A 1 139 ? 15.829 -2.533 -15.603 1.00 72.81 139 LEU A CA 1
ATOM 1102 C C . LEU A 1 139 ? 17.105 -1.993 -14.924 1.00 72.81 139 LEU A C 1
ATOM 1104 O O . LEU A 1 139 ? 18.215 -2.441 -15.206 1.00 72.81 139 LEU A O 1
ATOM 1108 N N . LEU A 1 140 ? 16.948 -1.061 -13.983 1.00 68.75 140 LEU A N 1
ATOM 1109 C CA . LEU A 1 140 ? 18.048 -0.503 -13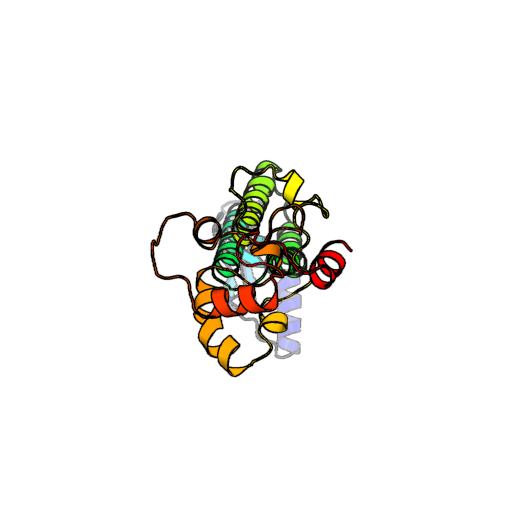.213 1.00 68.75 140 LEU A CA 1
ATOM 1110 C C . LEU A 1 140 ? 18.437 -1.454 -12.074 1.00 68.75 140 LEU A C 1
ATOM 1112 O O . LEU A 1 140 ? 17.557 -1.994 -11.389 1.00 68.75 140 LEU A O 1
ATOM 1116 N N . PRO A 1 141 ? 19.742 -1.613 -11.785 1.00 69.25 141 PRO A N 1
ATOM 1117 C CA . PRO A 1 141 ? 20.182 -2.315 -10.589 1.00 69.25 141 PRO A CA 1
ATOM 1118 C C . PRO A 1 141 ? 19.542 -1.721 -9.327 1.00 69.25 141 PRO A C 1
ATOM 1120 O O . PRO A 1 141 ? 19.446 -0.506 -9.159 1.00 69.25 141 PRO A O 1
ATOM 1123 N N . ILE A 1 142 ? 19.147 -2.574 -8.379 1.00 67.25 142 ILE A N 1
ATOM 1124 C CA . ILE A 1 142 ? 18.508 -2.142 -7.119 1.00 67.25 142 ILE A CA 1
ATOM 1125 C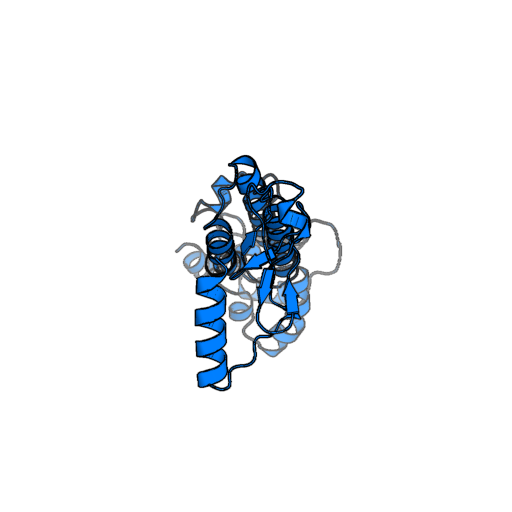 C . ILE A 1 142 ? 19.395 -1.138 -6.348 1.00 67.25 142 ILE A C 1
ATOM 1127 O O . ILE A 1 142 ? 18.875 -0.237 -5.680 1.00 67.25 142 ILE A O 1
ATOM 1131 N N . MET A 1 143 ? 20.721 -1.262 -6.502 1.00 67.94 143 MET A N 1
ATOM 1132 C CA . MET A 1 143 ? 21.758 -0.425 -5.883 1.00 67.94 143 MET A CA 1
ATOM 1133 C C . MET A 1 143 ? 21.864 0.995 -6.455 1.00 67.94 143 MET A C 1
ATOM 1135 O O . MET A 1 143 ? 22.563 1.819 -5.870 1.00 67.94 143 MET A O 1
ATOM 1139 N N . VAL A 1 144 ? 21.185 1.303 -7.564 1.00 67.81 144 VAL A N 1
ATOM 1140 C CA . VAL A 1 144 ? 21.212 2.645 -8.162 1.00 67.81 144 VAL A CA 1
ATOM 1141 C C . VAL A 1 144 ? 20.754 3.686 -7.129 1.00 67.81 144 VAL A C 1
ATOM 1143 O O . VAL A 1 144 ? 19.718 3.478 -6.494 1.00 67.81 144 VAL A O 1
ATOM 1146 N N . PRO A 1 145 ? 21.475 4.802 -6.923 1.00 71.00 145 PRO A N 1
ATOM 1147 C CA . PRO A 1 145 ? 21.035 5.874 -6.034 1.00 71.00 145 PRO A CA 1
ATOM 1148 C C . PRO A 1 145 ? 19.596 6.318 -6.320 1.00 71.00 145 PRO A C 1
ATOM 1150 O O . PRO A 1 145 ? 19.230 6.550 -7.469 1.00 71.00 145 PRO A O 1
ATOM 1153 N N . ASN A 1 146 ? 18.769 6.474 -5.279 1.00 69.69 146 ASN A N 1
ATOM 1154 C CA . ASN A 1 146 ? 17.359 6.858 -5.454 1.00 69.69 146 ASN A CA 1
ATOM 1155 C C . ASN A 1 146 ? 17.203 8.198 -6.196 1.00 69.69 146 ASN A C 1
ATOM 1157 O O . ASN A 1 146 ? 16.216 8.378 -6.898 1.00 69.69 146 ASN A O 1
ATOM 1161 N N . ALA A 1 147 ? 18.187 9.097 -6.079 1.00 66.50 147 ALA A N 1
ATOM 1162 C CA . ALA A 1 147 ? 18.228 10.378 -6.782 1.00 66.50 147 ALA A CA 1
ATOM 1163 C C . ALA A 1 147 ? 18.113 10.238 -8.311 1.00 66.50 147 ALA A C 1
ATOM 1165 O O . ALA A 1 147 ? 17.478 11.072 -8.946 1.00 66.50 147 ALA A O 1
ATOM 1166 N N . LEU A 1 148 ? 18.639 9.156 -8.898 1.00 63.66 148 LEU A N 1
ATOM 1167 C CA . LEU A 1 148 ? 18.585 8.929 -10.347 1.00 63.66 148 LEU A CA 1
ATOM 1168 C C . LEU A 1 148 ? 17.175 8.612 -10.864 1.00 63.66 148 LEU A C 1
ATOM 1170 O O . LEU A 1 148 ? 16.916 8.788 -12.043 1.00 63.66 148 LEU A O 1
ATOM 1174 N N . ILE A 1 149 ? 16.244 8.211 -9.993 1.00 64.81 149 ILE A N 1
ATOM 1175 C CA . ILE A 1 149 ? 14.821 8.044 -10.351 1.00 64.81 149 ILE A CA 1
ATOM 1176 C C . ILE A 1 149 ? 14.098 9.391 -10.358 1.00 64.81 149 ILE A C 1
ATOM 1178 O O . ILE A 1 149 ? 13.028 9.526 -10.935 1.00 64.81 149 ILE A O 1
ATOM 1182 N N . TYR A 1 150 ? 14.649 10.409 -9.708 1.00 61.78 150 TYR A N 1
ATOM 1183 C CA . TYR A 1 150 ? 14.056 11.746 -9.696 1.00 61.78 150 TYR A CA 1
ATOM 1184 C C . TYR A 1 150 ? 14.721 12.680 -10.710 1.00 61.78 150 TYR A C 1
ATOM 1186 O O . TYR A 1 150 ? 14.148 13.710 -11.057 1.00 61.78 150 TYR A O 1
ATOM 1194 N N . ALA A 1 151 ? 15.896 12.310 -11.222 1.00 59.56 151 ALA A N 1
ATOM 1195 C CA . ALA A 1 151 ? 16.529 12.982 -12.343 1.00 59.56 151 ALA A CA 1
ATOM 1196 C C . ALA A 1 151 ? 15.733 12.685 -13.623 1.00 59.56 151 ALA A C 1
ATOM 1198 O O . ALA A 1 151 ? 15.872 11.617 -14.216 1.00 59.56 151 ALA A O 1
ATOM 1199 N N . LYS A 1 152 ? 14.891 13.642 -14.032 1.00 49.25 152 LYS A N 1
ATOM 1200 C CA . LYS A 1 152 ? 14.086 13.603 -15.268 1.00 49.25 152 LYS A CA 1
ATOM 1201 C C . LYS A 1 152 ? 14.922 13.237 -16.507 1.00 49.25 152 LYS A C 1
ATOM 1203 O O . LYS A 1 152 ? 14.427 12.571 -17.401 1.00 49.25 152 LYS A O 1
ATOM 1208 N N . GLU A 1 153 ? 16.196 13.617 -16.502 1.00 51.16 153 GLU A N 1
ATOM 1209 C CA . GLU A 1 153 ? 17.162 13.422 -17.589 1.00 51.16 153 GLU A CA 1
ATOM 1210 C C . GLU A 1 153 ? 17.806 12.021 -17.618 1.00 51.16 153 GLU A C 1
ATOM 1212 O O . GLU A 1 153 ? 18.442 11.660 -18.601 1.00 51.16 153 GLU A O 1
ATOM 1217 N N . ALA A 1 154 ? 17.681 11.214 -16.555 1.00 47.34 154 ALA A N 1
ATOM 1218 C CA . ALA A 1 154 ? 18.441 9.965 -16.424 1.00 47.34 154 ALA A CA 1
ATOM 1219 C C . ALA A 1 154 ? 17.731 8.718 -16.983 1.00 47.34 154 ALA A C 1
ATOM 1221 O O . ALA A 1 154 ? 18.370 7.678 -17.138 1.00 47.34 154 ALA A O 1
ATOM 1222 N N . TYR A 1 155 ? 16.421 8.782 -17.241 1.00 53.72 155 TYR A N 1
ATOM 1223 C CA . TYR A 1 155 ? 15.640 7.632 -17.713 1.00 53.72 155 TYR A CA 1
ATOM 1224 C C . TYR A 1 155 ? 14.419 8.046 -18.540 1.00 53.72 155 TYR A C 1
ATOM 1226 O O . TYR A 1 155 ? 13.389 7.375 -18.458 1.00 53.72 155 TYR A O 1
ATOM 1234 N N . ASP A 1 156 ? 14.490 9.149 -19.299 1.00 46.78 156 ASP A N 1
ATOM 1235 C CA . ASP A 1 156 ? 13.339 9.584 -20.091 1.00 46.78 156 ASP A CA 1
ATOM 1236 C C . ASP A 1 156 ? 12.897 8.440 -21.016 1.00 46.78 156 ASP A C 1
ATOM 1238 O O . ASP A 1 156 ? 13.603 8.010 -21.925 1.00 46.78 156 ASP A O 1
ATOM 1242 N N . GLY A 1 157 ? 11.776 7.823 -20.628 1.00 48.84 157 GLY A N 1
ATOM 1243 C CA . GLY A 1 157 ? 11.240 6.635 -21.267 1.00 48.84 157 GLY A CA 1
ATOM 1244 C C . GLY A 1 157 ? 11.015 6.937 -22.733 1.00 48.84 157 GLY A C 1
ATOM 1245 O O . GLY A 1 157 ? 10.370 7.940 -23.031 1.00 48.84 157 GLY A O 1
ATOM 1246 N N . GLY A 1 158 ? 11.573 6.068 -23.566 1.00 55.34 158 GLY A N 1
ATOM 1247 C CA . GLY A 1 158 ? 11.763 6.292 -24.982 1.00 55.34 158 GLY A CA 1
ATOM 1248 C C . GLY A 1 158 ? 10.580 6.883 -25.736 1.00 55.34 158 GLY A C 1
ATOM 1249 O O . GLY A 1 158 ? 9.424 6.537 -25.482 1.00 55.34 158 GLY A O 1
ATOM 1250 N N . ASN A 1 159 ? 10.893 7.767 -26.676 1.00 60.84 159 ASN A N 1
ATOM 1251 C CA . ASN A 1 159 ? 9.938 8.433 -27.549 1.00 60.84 159 ASN A CA 1
ATOM 1252 C C . ASN A 1 159 ? 9.416 7.480 -28.630 1.00 60.84 159 ASN A C 1
ATOM 1254 O O . ASN A 1 159 ? 8.304 7.672 -29.115 1.00 60.84 159 ASN A O 1
ATOM 1258 N N . ILE A 1 160 ? 10.189 6.443 -28.984 1.00 69.44 160 ILE A N 1
ATOM 1259 C CA . ILE A 1 160 ? 9.861 5.537 -30.087 1.00 69.44 160 ILE A CA 1
ATOM 1260 C C . ILE A 1 160 ? 9.566 4.134 -29.561 1.00 69.44 160 ILE A C 1
ATOM 1262 O O . ILE A 1 160 ? 10.431 3.427 -29.031 1.00 69.44 160 ILE A O 1
ATOM 1266 N N . THR A 1 161 ? 8.334 3.674 -29.759 1.00 74.62 161 THR A N 1
ATOM 1267 C CA . THR A 1 161 ? 7.968 2.295 -29.436 1.00 74.62 161 THR A CA 1
ATOM 1268 C C . THR A 1 161 ? 8.524 1.319 -30.475 1.00 74.62 161 THR A C 1
ATOM 1270 O O . THR A 1 161 ? 8.580 1.585 -31.675 1.00 74.62 161 THR A O 1
ATOM 1273 N N . ILE A 1 162 ? 8.883 0.110 -30.036 1.00 75.00 162 ILE A N 1
ATOM 1274 C CA . ILE A 1 162 ? 9.303 -0.968 -30.952 1.00 75.00 162 ILE A CA 1
ATOM 1275 C C . ILE A 1 162 ? 8.162 -1.341 -31.925 1.00 75.00 162 ILE A C 1
ATOM 1277 O O . ILE A 1 162 ? 8.414 -1.833 -33.024 1.00 75.00 162 ILE A O 1
ATOM 1281 N N . GLU A 1 163 ? 6.909 -1.099 -31.532 1.00 74.94 163 GLU A N 1
ATOM 1282 C CA . GLU A 1 163 ? 5.712 -1.293 -32.357 1.00 74.94 163 GLU A CA 1
ATOM 1283 C C . GLU A 1 163 ? 5.707 -0.375 -33.586 1.00 74.94 163 GLU A C 1
ATOM 1285 O O . GLU A 1 163 ? 5.564 -0.868 -34.707 1.00 74.94 163 GLU A O 1
ATOM 1290 N N . GLU A 1 164 ? 5.969 0.920 -33.390 1.00 75.12 164 GLU A N 1
ATOM 1291 C CA . GLU A 1 164 ? 6.060 1.915 -34.470 1.00 75.12 164 GLU A CA 1
ATOM 1292 C C . GLU A 1 164 ? 7.171 1.576 -35.471 1.00 75.12 164 GLU A C 1
ATOM 1294 O O . GLU A 1 164 ? 6.995 1.749 -36.673 1.00 75.12 164 GLU A O 1
ATOM 1299 N N . ILE A 1 165 ? 8.289 1.010 -35.008 1.00 75.75 165 ILE A N 1
ATOM 1300 C CA . ILE A 1 165 ? 9.408 0.608 -35.878 1.00 75.75 165 ILE A CA 1
ATOM 1301 C C . ILE A 1 165 ? 9.079 -0.662 -36.667 1.00 75.75 165 ILE A C 1
ATOM 1303 O O . ILE A 1 165 ? 9.470 -0.823 -37.834 1.00 75.75 165 ILE A O 1
ATOM 1307 N N . LEU A 1 166 ? 8.393 -1.619 -36.040 1.00 74.12 166 LEU A N 1
ATOM 1308 C CA . LEU A 1 166 ? 8.140 -2.906 -36.672 1.00 74.12 166 LEU A CA 1
ATOM 1309 C C . LEU A 1 166 ? 7.088 -2.814 -37.787 1.00 74.12 166 LEU A C 1
ATOM 1311 O O . LEU A 1 166 ? 7.253 -3.581 -38.735 1.00 74.12 166 LEU A O 1
ATOM 1315 N N . VAL A 1 167 ? 6.179 -1.822 -37.780 1.00 62.59 167 VAL A N 1
ATOM 1316 C CA . VAL A 1 167 ? 5.166 -1.419 -38.804 1.00 62.59 167 VAL A CA 1
ATOM 1317 C C . VAL A 1 167 ? 4.202 -2.526 -39.279 1.00 62.59 167 VAL A C 1
ATOM 1319 O O . VAL A 1 167 ? 3.033 -2.263 -39.529 1.00 62.59 167 VAL A O 1
ATOM 1322 N N . ASP A 1 168 ? 4.649 -3.775 -39.385 1.00 72.12 168 ASP A N 1
ATOM 1323 C CA . ASP A 1 168 ? 3.841 -4.931 -39.749 1.00 72.12 168 ASP A CA 1
ATOM 1324 C C . ASP A 1 168 ? 3.140 -5.498 -38.505 1.00 72.12 168 ASP A C 1
ATOM 1326 O O . ASP A 1 168 ? 3.744 -6.157 -37.647 1.00 72.12 168 ASP A O 1
ATOM 1330 N N . GLU A 1 169 ? 1.835 -5.250 -38.433 1.00 62.16 169 GLU A N 1
ATOM 1331 C CA . GLU A 1 169 ? 0.935 -5.669 -37.358 1.00 62.16 169 GLU A CA 1
ATOM 1332 C C . GLU A 1 169 ? 0.976 -7.195 -37.119 1.00 62.16 169 GLU A C 1
ATOM 1334 O O . GLU A 1 169 ? 0.899 -7.668 -35.977 1.00 62.16 169 GLU A O 1
ATOM 1339 N N . ASN A 1 170 ? 1.199 -7.993 -38.174 1.00 68.00 170 ASN A N 1
ATOM 1340 C CA . ASN A 1 170 ? 1.303 -9.449 -38.064 1.00 68.00 170 ASN A CA 1
ATOM 1341 C C . ASN A 1 170 ? 2.616 -9.880 -37.401 1.00 68.00 170 ASN A C 1
ATOM 1343 O O . ASN A 1 170 ? 2.615 -10.780 -36.553 1.00 68.00 170 ASN A O 1
ATOM 1347 N N . GLN A 1 171 ? 3.730 -9.224 -37.736 1.00 67.75 171 GLN A N 1
ATOM 1348 C CA . GLN A 1 171 ? 5.033 -9.477 -37.113 1.00 67.75 171 GLN A CA 1
ATOM 1349 C C . GLN A 1 171 ? 5.048 -9.015 -35.658 1.00 67.75 171 GLN A C 1
ATOM 1351 O O . GLN A 1 171 ? 5.528 -9.739 -34.780 1.00 67.75 171 GLN A O 1
ATOM 1356 N N . TYR A 1 172 ? 4.472 -7.851 -35.362 1.00 70.94 172 TYR A N 1
ATOM 1357 C CA . TYR A 1 172 ? 4.375 -7.367 -33.990 1.00 70.94 172 TYR A CA 1
ATOM 1358 C C . TYR A 1 172 ? 3.549 -8.316 -33.110 1.00 70.94 172 TYR A C 1
ATOM 1360 O O . TYR A 1 172 ? 3.983 -8.691 -32.017 1.00 70.94 172 TYR A O 1
ATOM 1368 N N . ARG A 1 173 ? 2.416 -8.830 -33.607 1.00 73.19 173 ARG A N 1
ATOM 1369 C CA . ARG A 1 173 ? 1.583 -9.795 -32.867 1.00 73.19 173 ARG A CA 1
ATOM 1370 C C . ARG A 1 173 ? 2.347 -11.062 -32.472 1.00 73.19 173 ARG A C 1
ATOM 1372 O O . ARG A 1 173 ? 2.209 -11.537 -31.343 1.00 73.19 173 ARG A O 1
ATOM 1379 N N . LEU A 1 174 ? 3.173 -11.595 -33.373 1.00 73.25 174 LEU A N 1
ATOM 1380 C CA . LEU A 1 174 ? 3.991 -12.790 -33.125 1.00 73.25 174 LEU A CA 1
ATOM 1381 C C . LEU A 1 174 ? 5.134 -12.523 -32.133 1.00 73.25 174 LEU A C 1
ATOM 1383 O O . LEU A 1 174 ? 5.543 -13.407 -31.377 1.00 73.25 174 LEU A O 1
ATOM 1387 N N . THR A 1 175 ? 5.643 -11.294 -32.102 1.00 73.50 175 THR A N 1
ATOM 1388 C CA . THR A 1 175 ? 6.872 -10.928 -31.385 1.00 73.50 175 THR A CA 1
ATOM 1389 C C . THR A 1 175 ? 6.597 -10.287 -30.029 1.00 73.50 175 THR A C 1
ATOM 1391 O O . THR A 1 175 ? 7.429 -10.385 -29.124 1.00 73.50 175 THR A O 1
ATOM 1394 N N . ARG A 1 176 ? 5.375 -9.783 -29.809 1.00 75.12 176 ARG A N 1
ATOM 1395 C CA . ARG A 1 176 ? 4.881 -9.209 -28.548 1.00 75.12 176 ARG A CA 1
ATOM 1396 C C . ARG A 1 176 ? 5.117 -10.111 -27.339 1.00 75.12 176 ARG A C 1
ATOM 1398 O O . ARG A 1 176 ? 5.471 -9.622 -26.270 1.00 75.12 176 ARG A O 1
ATOM 1405 N N . LYS A 1 177 ? 4.961 -11.435 -27.483 1.00 73.31 177 LYS A N 1
ATOM 1406 C CA . LYS A 1 177 ? 5.242 -12.393 -26.395 1.00 73.31 177 LYS A CA 1
ATOM 1407 C C . LYS A 1 177 ? 6.730 -12.397 -26.022 1.00 73.31 177 LYS A C 1
ATOM 1409 O O . LYS A 1 177 ? 7.062 -12.419 -24.841 1.00 73.31 177 LYS A O 1
ATOM 1414 N N . SER A 1 178 ? 7.618 -12.338 -27.016 1.00 76.00 178 SER A N 1
ATOM 1415 C CA . SER A 1 178 ? 9.069 -12.261 -26.807 1.00 76.00 178 SER A CA 1
ATOM 1416 C C . SER A 1 178 ? 9.489 -10.928 -26.189 1.00 76.00 178 SER A C 1
ATOM 1418 O O . SER A 1 178 ? 10.300 -10.934 -25.265 1.00 76.00 178 SER A O 1
ATOM 1420 N N . LEU A 1 179 ? 8.948 -9.811 -26.683 1.00 76.12 179 LEU A N 1
ATOM 1421 C CA . LEU A 1 179 ? 9.214 -8.466 -26.161 1.00 76.12 179 LEU A CA 1
ATOM 1422 C C . LEU A 1 179 ? 8.762 -8.351 -24.700 1.00 76.12 179 LEU A C 1
ATOM 1424 O O . LEU A 1 179 ? 9.548 -7.992 -23.827 1.00 76.12 179 LEU A O 1
ATOM 1428 N N . ARG A 1 180 ? 7.536 -8.805 -24.401 1.00 70.25 180 ARG A N 1
ATOM 1429 C CA . ARG A 1 180 ? 6.968 -8.812 -23.044 1.00 70.25 180 ARG A CA 1
ATOM 1430 C C . ARG A 1 180 ? 7.782 -9.648 -22.061 1.00 70.25 180 ARG A C 1
ATOM 1432 O O . ARG A 1 180 ? 7.998 -9.207 -20.937 1.00 70.25 180 ARG A O 1
ATOM 1439 N N . ASN A 1 181 ? 8.241 -10.831 -22.470 1.00 68.81 181 ASN A N 1
ATOM 1440 C CA . ASN A 1 181 ? 9.058 -11.699 -21.615 1.00 68.81 181 ASN A CA 1
ATOM 1441 C C . ASN A 1 181 ? 10.394 -11.055 -21.212 1.00 68.81 181 ASN A C 1
ATOM 1443 O O . ASN A 1 181 ? 10.990 -11.481 -20.227 1.00 68.81 181 ASN A O 1
ATOM 1447 N N . ARG A 1 182 ? 10.863 -10.063 -21.976 1.00 69.44 182 ARG A N 1
ATOM 1448 C CA . ARG A 1 182 ? 12.124 -9.345 -21.754 1.00 69.44 182 ARG A CA 1
ATOM 1449 C C . ARG A 1 182 ? 11.919 -7.885 -21.348 1.00 69.44 182 ARG A C 1
ATOM 1451 O O . ARG A 1 18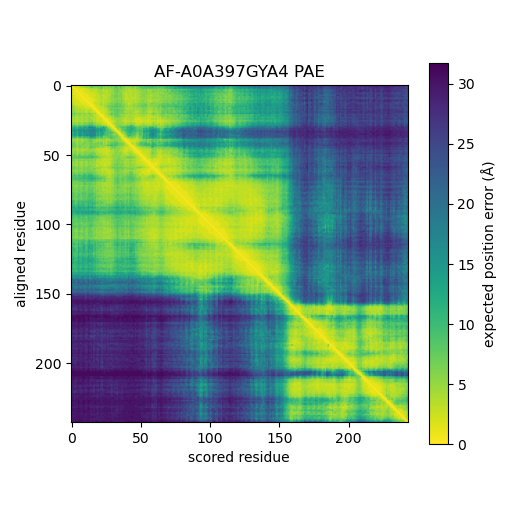2 ? 12.896 -7.170 -21.211 1.00 69.44 182 ARG A O 1
ATOM 1458 N N . GLN A 1 183 ? 10.666 -7.468 -21.148 1.00 67.19 183 GLN A N 1
ATOM 1459 C CA . GLN A 1 183 ? 10.287 -6.100 -20.775 1.00 67.19 183 GLN A CA 1
ATOM 1460 C C . GLN A 1 183 ? 10.807 -5.026 -21.751 1.00 67.19 183 GLN A C 1
ATOM 1462 O O . GLN A 1 183 ? 11.136 -3.914 -21.349 1.00 67.19 183 GLN A O 1
ATOM 1467 N N . LEU A 1 184 ? 10.847 -5.370 -23.041 1.00 73.56 184 LEU A N 1
ATOM 1468 C CA . LEU A 1 184 ? 11.241 -4.473 -24.128 1.00 73.56 184 LEU A CA 1
ATOM 1469 C C . LEU A 1 184 ? 9.995 -3.808 -24.723 1.00 73.56 184 LEU A C 1
ATOM 1471 O O . LEU A 1 184 ? 9.034 -4.499 -25.071 1.00 73.56 184 LEU A O 1
ATOM 1475 N N . MET A 1 185 ? 10.019 -2.485 -24.826 1.00 68.50 185 MET A N 1
ATOM 1476 C CA . MET A 1 185 ? 8.903 -1.641 -25.251 1.00 68.50 185 MET A CA 1
ATOM 1477 C C . MET A 1 185 ? 9.357 -0.482 -26.146 1.00 68.50 185 MET A C 1
ATOM 1479 O O . MET A 1 185 ? 8.676 -0.194 -27.129 1.00 68.50 185 MET A O 1
ATOM 1483 N N . PHE A 1 186 ? 10.514 0.112 -25.854 1.00 78.06 186 PHE A N 1
ATOM 1484 C CA . PHE A 1 186 ? 11.054 1.280 -26.552 1.00 78.06 186 PHE A CA 1
ATOM 1485 C C . PHE A 1 186 ? 12.398 0.985 -27.216 1.00 78.06 186 PHE A C 1
ATOM 1487 O O . PHE A 1 186 ? 13.130 0.090 -26.776 1.00 78.06 186 PHE A O 1
ATOM 1494 N N . LEU A 1 187 ? 12.723 1.734 -28.270 1.00 74.00 187 LEU A N 1
ATOM 1495 C CA . LEU A 1 187 ? 13.997 1.611 -28.976 1.00 74.00 187 LEU A CA 1
ATOM 1496 C C . LEU A 1 187 ? 15.181 1.950 -28.068 1.00 74.00 187 LEU A C 1
ATOM 1498 O O . LEU A 1 187 ? 16.208 1.290 -28.110 1.00 74.00 187 LEU A O 1
ATOM 1502 N N . GLU A 1 188 ? 15.007 2.923 -27.194 1.00 73.94 188 GLU A N 1
ATOM 1503 C CA . GLU A 1 188 ? 15.978 3.474 -26.257 1.00 73.94 188 GLU A CA 1
ATOM 1504 C C . GLU A 1 188 ? 16.493 2.410 -25.279 1.00 73.94 188 GLU A C 1
ATOM 1506 O O . GLU A 1 188 ? 17.615 2.492 -24.794 1.00 73.94 188 GLU A O 1
ATOM 1511 N N . GLN A 1 189 ? 15.717 1.344 -25.051 1.00 71.50 189 GLN A N 1
ATOM 1512 C CA . GLN A 1 189 ? 16.144 0.181 -24.264 1.00 71.50 189 GLN A CA 1
ATOM 1513 C C . GLN A 1 189 ? 17.113 -0.745 -25.023 1.00 71.50 189 GLN A C 1
ATOM 1515 O O . GLN A 1 189 ? 17.677 -1.667 -24.436 1.00 71.50 189 GLN A O 1
ATOM 1520 N N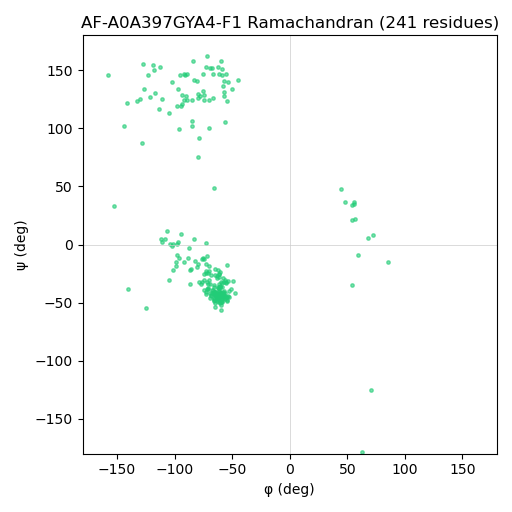 . LEU A 1 190 ? 17.261 -0.547 -26.332 1.00 76.88 190 LEU A N 1
ATOM 1521 C CA . LEU A 1 190 ? 18.114 -1.316 -27.237 1.00 76.88 190 LEU A CA 1
ATOM 1522 C C . LEU A 1 190 ? 19.303 -0.496 -27.742 1.00 76.88 190 LEU A C 1
ATOM 1524 O O . LEU A 1 190 ? 20.066 -1.006 -28.555 1.00 76.88 190 LEU A O 1
ATOM 1528 N N . VAL A 1 191 ? 19.464 0.750 -27.303 1.00 74.00 191 VAL A N 1
ATOM 1529 C CA . VAL A 1 191 ? 20.486 1.678 -27.797 1.00 74.00 191 VAL A CA 1
ATOM 1530 C C . VAL A 1 191 ? 21.422 2.058 -26.650 1.00 74.00 191 VAL A C 1
ATOM 1532 O O . VAL A 1 191 ? 21.051 2.046 -25.479 1.00 74.00 191 VAL A O 1
ATOM 1535 N N . SER A 1 192 ? 22.677 2.344 -26.984 1.00 72.81 192 SER A N 1
ATOM 1536 C CA . SER A 1 192 ? 23.678 2.847 -26.049 1.00 72.81 192 SER A CA 1
ATOM 1537 C C . SER A 1 192 ? 23.232 4.173 -25.426 1.00 72.81 192 SER A C 1
ATOM 1539 O O . SER A 1 192 ? 22.449 4.918 -26.011 1.00 72.81 192 SER A O 1
ATOM 1541 N N . HIS A 1 193 ? 23.793 4.509 -24.263 1.00 62.22 193 HIS A N 1
ATOM 1542 C CA . HIS A 1 193 ? 23.457 5.706 -23.480 1.00 62.22 193 HIS A CA 1
ATOM 1543 C C . HIS A 1 193 ? 23.565 7.033 -24.258 1.00 62.22 193 HIS A C 1
ATOM 1545 O O . HIS A 1 193 ? 23.091 8.063 -23.797 1.00 62.22 193 HIS A O 1
ATOM 1551 N N . ASN A 1 194 ? 24.267 7.036 -25.392 1.00 62.88 194 ASN A N 1
ATOM 1552 C CA . ASN A 1 194 ? 24.479 8.199 -26.245 1.00 62.88 194 ASN A CA 1
ATOM 1553 C C . ASN A 1 194 ? 23.515 8.271 -27.442 1.00 62.88 194 ASN A C 1
ATOM 1555 O O . ASN A 1 194 ? 23.674 9.172 -28.259 1.00 62.88 194 ASN A O 1
ATOM 1559 N N . GLY A 1 195 ? 22.594 7.313 -27.596 1.00 66.44 195 GLY A N 1
ATOM 1560 C CA . GLY A 1 195 ? 21.617 7.294 -28.688 1.00 66.44 195 GLY A CA 1
ATOM 1561 C C . GLY A 1 195 ? 22.191 6.953 -30.071 1.00 66.44 195 GLY A C 1
ATOM 1562 O O . GLY A 1 195 ? 21.486 7.091 -31.063 1.00 66.44 195 GLY A O 1
ATOM 1563 N N . LYS A 1 196 ? 23.465 6.539 -30.178 1.00 75.56 196 LYS A N 1
ATOM 1564 C CA . LYS A 1 196 ? 24.165 6.391 -31.478 1.00 75.56 196 LYS A CA 1
ATOM 1565 C C . LYS A 1 196 ? 24.335 4.953 -31.949 1.00 75.56 196 LYS A C 1
ATOM 1567 O O . LYS A 1 196 ? 24.401 4.703 -33.152 1.00 75.56 196 LYS A O 1
ATOM 1572 N N . ILE A 1 197 ? 24.460 4.022 -31.008 1.00 79.94 197 ILE A N 1
ATOM 1573 C CA . ILE A 1 197 ? 24.835 2.630 -31.279 1.00 79.94 197 ILE A CA 1
ATOM 1574 C C . ILE A 1 197 ? 23.728 1.715 -30.774 1.00 79.94 197 ILE A C 1
ATOM 1576 O O . ILE A 1 197 ? 23.362 1.799 -29.605 1.00 79.94 197 ILE A O 1
ATOM 1580 N N . LEU A 1 198 ? 23.220 0.826 -31.624 1.00 82.38 198 LEU A N 1
ATOM 1581 C CA . LEU A 1 198 ? 22.305 -0.234 -31.205 1.00 82.38 198 LEU A CA 1
ATOM 1582 C C . LEU A 1 198 ? 23.089 -1.318 -30.453 1.00 82.38 198 LEU A C 1
ATOM 1584 O O . LEU A 1 198 ? 24.072 -1.829 -30.973 1.00 82.38 198 LEU A O 1
ATOM 1588 N N . LEU A 1 199 ? 22.641 -1.703 -29.262 1.00 81.75 199 LEU A N 1
ATOM 1589 C CA . LEU A 1 199 ? 23.271 -2.739 -28.446 1.00 81.75 199 LEU A CA 1
ATOM 1590 C C . LEU A 1 199 ? 23.268 -4.096 -29.157 1.00 81.75 199 LEU A C 1
ATOM 1592 O O . LEU A 1 199 ? 22.319 -4.474 -29.854 1.00 81.75 199 LEU A O 1
ATOM 1596 N N . HIS A 1 200 ? 24.308 -4.893 -28.931 1.00 82.31 200 HIS A N 1
ATOM 1597 C CA . HIS A 1 200 ? 24.316 -6.278 -29.376 1.00 82.31 200 HIS A CA 1
ATOM 1598 C C . HIS A 1 200 ? 23.259 -7.094 -28.620 1.00 82.31 200 HIS A C 1
ATOM 1600 O O . HIS A 1 200 ? 23.026 -6.935 -27.422 1.00 82.31 200 HIS A O 1
ATOM 1606 N N . TRP A 1 201 ? 22.666 -8.082 -29.300 1.00 79.06 201 TRP A N 1
ATOM 1607 C CA . TRP A 1 201 ? 21.663 -8.970 -28.692 1.00 79.06 201 TRP A CA 1
ATOM 1608 C C . TRP A 1 201 ? 22.143 -9.650 -27.393 1.00 79.06 201 TRP A C 1
ATOM 1610 O O . TRP A 1 201 ? 21.357 -9.935 -26.488 1.00 79.06 201 TRP A O 1
ATOM 1620 N N . GLN A 1 202 ? 23.443 -9.925 -27.295 1.00 73.88 202 GLN A N 1
ATOM 1621 C CA . GLN A 1 202 ? 24.060 -10.548 -26.123 1.00 73.88 202 GLN A CA 1
ATOM 1622 C C . GLN A 1 202 ? 24.064 -9.617 -24.902 1.00 73.88 202 GLN A C 1
ATOM 1624 O O . GLN A 1 202 ? 23.853 -10.084 -23.785 1.00 73.88 202 GLN A O 1
ATOM 1629 N N . GLU A 1 203 ? 24.209 -8.310 -25.120 1.00 72.31 203 GLU A N 1
ATOM 1630 C CA . GLU A 1 203 ? 24.202 -7.282 -24.073 1.00 72.31 203 GLU A CA 1
ATOM 1631 C C . GLU A 1 203 ? 22.786 -7.086 -23.519 1.00 72.31 203 GLU A C 1
ATOM 1633 O O . GLU A 1 203 ? 22.585 -7.013 -22.311 1.00 72.31 203 GLU A O 1
ATOM 1638 N N . ILE A 1 204 ? 21.778 -7.140 -24.394 1.00 71.12 204 ILE A N 1
ATOM 1639 C CA . ILE A 1 204 ? 20.358 -7.012 -24.026 1.00 71.12 204 ILE A CA 1
ATOM 1640 C C . ILE A 1 204 ? 19.861 -8.221 -23.209 1.00 71.12 204 ILE A C 1
ATOM 1642 O O . ILE A 1 204 ? 18.899 -8.128 -22.447 1.00 71.12 204 ILE A O 1
ATOM 1646 N N . THR A 1 205 ? 20.481 -9.393 -23.372 1.00 66.75 205 THR A N 1
ATOM 1647 C CA . THR A 1 205 ? 19.999 -10.649 -22.769 1.00 66.75 205 THR A CA 1
ATOM 1648 C C . THR A 1 205 ? 20.739 -11.086 -21.510 1.00 66.75 205 THR A C 1
ATOM 1650 O O . THR A 1 205 ? 20.363 -12.111 -20.938 1.00 66.75 205 THR A O 1
ATOM 1653 N N . ASN A 1 206 ? 21.730 -10.308 -21.063 1.00 57.66 206 ASN A N 1
ATOM 1654 C CA . ASN A 1 206 ? 22.478 -10.503 -19.819 1.00 57.66 206 ASN A CA 1
ATOM 1655 C C . ASN A 1 206 ? 22.900 -11.973 -19.585 1.00 57.66 206 ASN A C 1
ATOM 1657 O O . ASN A 1 206 ? 22.687 -12.546 -18.522 1.00 57.66 206 ASN A O 1
ATOM 1661 N N . ASN A 1 207 ? 23.474 -12.596 -20.624 1.00 52.28 207 ASN A N 1
ATOM 1662 C CA . ASN A 1 207 ? 24.107 -13.927 -20.643 1.00 52.28 207 ASN A CA 1
ATOM 1663 C C . ASN A 1 207 ? 23.277 -15.177 -20.267 1.00 52.28 207 ASN A C 1
ATOM 1665 O O . ASN A 1 207 ? 23.743 -16.285 -20.537 1.00 52.28 207 ASN A O 1
ATOM 1669 N N . ASP A 1 208 ? 22.047 -15.069 -19.759 1.00 52.03 208 ASP A N 1
ATOM 1670 C CA . ASP A 1 208 ? 21.315 -16.241 -19.237 1.00 52.03 208 ASP A CA 1
ATOM 1671 C C . ASP A 1 208 ? 20.727 -17.176 -20.304 1.00 52.03 208 ASP A C 1
ATOM 1673 O O . ASP A 1 208 ? 20.307 -18.295 -20.002 1.00 52.03 208 ASP A O 1
ATOM 1677 N N . ARG A 1 209 ? 20.688 -16.771 -21.580 1.00 54.00 209 ARG A N 1
ATOM 1678 C CA . ARG A 1 209 ? 20.281 -17.662 -22.677 1.00 54.00 209 ARG A CA 1
ATOM 1679 C C . ARG A 1 209 ? 21.093 -17.369 -23.928 1.00 54.00 209 ARG A C 1
ATOM 1681 O O . ARG A 1 209 ? 20.740 -16.471 -24.690 1.00 54.00 209 ARG A O 1
ATOM 1688 N N . ARG A 1 210 ? 22.097 -18.212 -24.200 1.00 54.78 210 ARG A N 1
ATOM 1689 C CA . ARG A 1 210 ? 22.742 -18.392 -25.521 1.00 54.78 210 ARG A CA 1
ATOM 1690 C C . ARG A 1 210 ? 21.759 -18.994 -26.540 1.00 54.78 210 ARG A C 1
ATOM 1692 O O . ARG A 1 210 ? 22.027 -20.007 -27.174 1.00 54.78 210 ARG A O 1
ATOM 1699 N N . GLY A 1 211 ? 20.562 -18.426 -26.624 1.00 65.06 211 GLY A N 1
ATOM 1700 C CA . GLY A 1 211 ? 19.561 -18.785 -27.611 1.00 65.06 211 GLY A CA 1
ATOM 1701 C C . GLY A 1 211 ? 19.814 -18.032 -28.916 1.00 65.06 211 GLY A C 1
ATOM 1702 O O . GLY A 1 211 ? 20.440 -16.968 -28.905 1.00 65.06 211 GLY A O 1
ATOM 1703 N N . PRO A 1 212 ? 19.310 -18.550 -30.044 1.00 70.69 212 PRO A N 1
ATOM 1704 C CA . PRO A 1 212 ? 19.406 -17.859 -31.318 1.00 70.69 212 PRO A CA 1
ATOM 1705 C C . PRO A 1 212 ? 18.768 -16.467 -31.233 1.00 70.69 212 PRO A C 1
ATOM 1707 O O . PRO A 1 212 ? 17.722 -16.270 -30.606 1.00 70.69 212 PRO A O 1
ATOM 1710 N N . LYS A 1 213 ? 19.413 -15.501 -31.891 1.00 78.62 213 LYS A N 1
ATOM 1711 C CA . LYS A 1 213 ? 18.916 -14.132 -32.049 1.00 78.62 213 LYS A CA 1
ATOM 1712 C C . LYS A 1 213 ? 17.502 -14.153 -32.651 1.00 78.62 213 LYS A C 1
ATOM 1714 O O . LYS A 1 213 ? 17.336 -14.725 -33.735 1.00 78.62 213 LYS A O 1
ATOM 1719 N N . PRO A 1 214 ? 16.496 -13.550 -31.990 1.00 81.06 214 PRO A N 1
ATOM 1720 C CA . PRO A 1 214 ? 15.129 -13.536 -32.489 1.00 81.06 214 PRO A CA 1
ATOM 1721 C C . PRO A 1 214 ? 15.022 -12.884 -33.867 1.00 81.06 214 PRO A C 1
ATOM 1723 O O . PRO A 1 214 ? 15.713 -11.907 -34.152 1.00 81.06 214 PRO A O 1
ATOM 1726 N N . GLY A 1 215 ? 14.107 -13.391 -34.698 1.00 80.75 215 GLY A N 1
ATOM 1727 C CA . GLY A 1 215 ? 13.862 -12.847 -36.037 1.00 80.75 215 GLY A CA 1
ATOM 1728 C C . GLY A 1 215 ? 13.495 -11.362 -36.014 1.00 80.75 215 GLY A C 1
ATOM 1729 O O . GLY A 1 215 ? 14.040 -10.593 -36.792 1.00 80.75 215 GLY A O 1
ATOM 1730 N N . TRP A 1 216 ? 12.678 -10.941 -35.045 1.00 83.56 216 TRP A N 1
ATOM 1731 C CA . TRP A 1 216 ? 12.258 -9.542 -34.910 1.00 83.56 216 TRP A CA 1
ATOM 1732 C C . TRP A 1 216 ? 13.414 -8.576 -34.662 1.00 83.56 216 TRP A C 1
ATOM 1734 O O . TRP A 1 216 ? 13.390 -7.459 -35.162 1.00 83.56 216 TRP A O 1
ATOM 1744 N N . PHE A 1 217 ? 14.446 -9.013 -33.937 1.00 83.69 217 PHE A N 1
ATOM 1745 C CA . PHE A 1 217 ? 15.607 -8.175 -33.661 1.00 83.69 217 PHE A CA 1
ATOM 1746 C C . PHE A 1 217 ? 16.500 -8.047 -34.906 1.00 83.69 217 PHE A C 1
ATOM 1748 O O . PHE A 1 217 ? 17.075 -6.994 -35.141 1.00 83.69 217 PHE A O 1
ATOM 1755 N N . LYS A 1 218 ? 16.541 -9.075 -35.772 1.00 84.56 218 LYS A N 1
ATOM 1756 C CA . LYS A 1 218 ? 17.171 -8.969 -37.104 1.00 84.56 218 LYS A CA 1
ATOM 1757 C C . LYS A 1 218 ? 16.413 -7.994 -38.009 1.00 84.56 218 LYS A C 1
ATOM 1759 O O . LYS A 1 218 ? 17.030 -7.203 -38.707 1.00 84.56 218 LYS A O 1
ATOM 1764 N N . THR A 1 219 ? 15.081 -8.038 -37.988 1.00 83.62 219 THR A N 1
ATOM 1765 C CA . THR A 1 219 ? 14.247 -7.084 -38.735 1.00 83.62 219 THR A CA 1
ATOM 1766 C C . THR A 1 219 ? 14.478 -5.652 -38.261 1.00 83.62 219 THR A C 1
ATOM 1768 O O . THR A 1 219 ? 14.544 -4.745 -39.082 1.00 83.62 219 THR A O 1
ATOM 1771 N N . LEU A 1 220 ? 14.627 -5.460 -36.949 1.00 82.81 220 LEU A N 1
ATOM 1772 C CA . LEU A 1 220 ? 14.905 -4.163 -36.341 1.00 82.81 220 LEU A CA 1
ATOM 1773 C C . LEU A 1 220 ? 16.283 -3.630 -36.757 1.00 82.81 220 LEU A C 1
ATOM 1775 O O . LEU A 1 220 ? 16.378 -2.501 -37.219 1.00 82.81 220 LEU A O 1
ATOM 1779 N N . GLU A 1 221 ? 17.327 -4.457 -36.705 1.00 84.62 221 GLU A N 1
ATOM 1780 C CA . GLU A 1 221 ? 18.654 -4.082 -37.209 1.00 84.62 221 GLU A CA 1
ATOM 1781 C C . GLU A 1 221 ? 18.639 -3.679 -38.684 1.00 84.62 221 GLU A C 1
ATOM 1783 O O . GLU A 1 221 ? 19.193 -2.644 -39.034 1.00 84.62 221 GLU A O 1
ATOM 1788 N N . ASN A 1 222 ? 17.966 -4.454 -39.538 1.00 82.38 222 ASN A N 1
ATOM 1789 C CA . ASN A 1 222 ? 17.885 -4.152 -40.969 1.00 82.38 222 ASN A CA 1
ATOM 1790 C C . ASN A 1 222 ? 17.169 -2.825 -41.261 1.00 82.38 222 ASN A C 1
ATOM 1792 O O . ASN A 1 222 ? 17.399 -2.234 -42.310 1.00 82.38 222 ASN A O 1
ATOM 1796 N N . LYS A 1 223 ? 16.268 -2.389 -40.373 1.00 80.25 223 LYS A N 1
ATOM 1797 C CA . LYS A 1 223 ? 15.530 -1.129 -40.516 1.00 80.25 223 LYS A CA 1
ATOM 1798 C C . LYS A 1 223 ? 16.285 0.069 -39.943 1.00 80.25 223 LYS A C 1
ATOM 1800 O O . LYS A 1 223 ? 16.137 1.167 -40.462 1.00 80.25 223 LYS A O 1
ATOM 1805 N N . LEU A 1 224 ? 17.039 -0.128 -38.862 1.00 79.25 224 LEU A N 1
ATOM 1806 C CA . LEU A 1 224 ? 17.619 0.972 -38.087 1.00 79.25 224 LEU A CA 1
ATOM 1807 C C . LEU A 1 224 ? 19.102 1.225 -38.366 1.00 79.25 224 LEU A C 1
ATOM 1809 O O . LEU A 1 224 ? 19.584 2.320 -38.077 1.00 79.25 224 LEU A O 1
ATOM 1813 N N . LEU A 1 225 ? 19.836 0.234 -38.877 1.00 82.62 225 LEU A N 1
ATOM 1814 C CA . LEU A 1 225 ? 21.281 0.329 -39.079 1.00 82.62 225 LEU A CA 1
ATOM 1815 C C . LEU A 1 225 ? 21.632 0.711 -40.516 1.00 82.62 225 LEU A C 1
ATOM 1817 O O . LEU A 1 225 ? 21.158 0.098 -41.469 1.00 82.62 225 LEU A O 1
ATOM 1821 N N . THR A 1 226 ? 22.550 1.665 -40.658 1.00 72.56 226 THR A N 1
ATOM 1822 C CA . THR A 1 226 ? 23.175 2.014 -41.945 1.00 72.56 226 THR A CA 1
ATOM 1823 C C . THR A 1 226 ? 24.271 1.014 -42.325 1.00 72.56 226 THR A C 1
ATOM 1825 O O . THR A 1 226 ? 24.473 0.728 -43.502 1.00 72.56 226 THR A O 1
ATOM 1828 N N . ASP A 1 227 ? 24.967 0.460 -41.326 1.00 72.06 227 ASP A N 1
ATOM 1829 C CA . ASP A 1 227 ? 25.946 -0.618 -41.479 1.00 72.06 227 ASP A CA 1
ATOM 1830 C C . ASP A 1 227 ? 25.843 -1.603 -40.300 1.00 72.06 227 ASP A C 1
ATOM 1832 O O . ASP A 1 227 ? 26.008 -1.255 -39.128 1.00 72.06 227 ASP A O 1
ATOM 1836 N N . ILE A 1 228 ? 25.586 -2.870 -40.631 1.00 67.50 228 ILE A N 1
ATOM 1837 C CA . ILE A 1 228 ? 25.407 -3.974 -39.679 1.00 67.50 228 ILE A CA 1
ATOM 1838 C C . ILE A 1 228 ? 26.689 -4.230 -38.868 1.00 67.50 228 ILE A C 1
ATOM 1840 O O . ILE A 1 228 ? 26.611 -4.686 -37.727 1.00 67.50 228 ILE A O 1
ATOM 1844 N N . LYS A 1 229 ? 27.873 -3.945 -39.429 1.00 69.25 229 LYS A N 1
ATOM 1845 C CA . LYS A 1 229 ? 29.160 -4.190 -38.758 1.00 69.25 229 LYS A CA 1
ATOM 1846 C C . LYS A 1 229 ? 29.474 -3.162 -37.680 1.00 69.25 229 LYS A C 1
ATOM 1848 O O . LYS A 1 229 ? 30.130 -3.509 -36.705 1.00 69.25 229 LYS A O 1
ATOM 1853 N N . THR A 1 230 ? 29.036 -1.920 -37.859 1.00 72.19 230 THR A N 1
ATOM 1854 C CA . THR A 1 230 ? 29.340 -0.820 -36.934 1.00 72.19 230 THR A CA 1
ATOM 1855 C C . THR A 1 230 ? 28.227 -0.578 -35.917 1.00 72.19 230 THR A C 1
ATOM 1857 O O . THR A 1 230 ? 28.450 0.140 -34.948 1.00 72.19 230 THR A O 1
ATOM 1860 N N . GLN A 1 231 ? 27.047 -1.184 -36.116 1.00 76.19 231 GLN A N 1
ATOM 1861 C CA . GLN A 1 231 ? 25.849 -1.002 -35.284 1.00 76.19 231 GLN A CA 1
ATOM 1862 C C . GLN A 1 231 ? 25.417 0.463 -35.108 1.00 76.19 231 GLN A C 1
ATOM 1864 O O . GLN A 1 231 ? 24.683 0.800 -34.175 1.00 76.19 231 GLN A O 1
ATOM 1869 N N . VAL A 1 232 ? 25.844 1.336 -36.019 1.00 80.31 232 VAL A N 1
ATOM 1870 C CA . VAL A 1 232 ? 25.498 2.756 -36.000 1.00 80.31 232 VAL A CA 1
ATOM 1871 C C . VAL A 1 232 ? 24.082 2.939 -36.540 1.00 80.31 232 VAL A C 1
ATOM 1873 O O . VAL A 1 232 ? 23.754 2.458 -37.629 1.00 80.31 232 VAL A O 1
ATOM 1876 N N . LEU A 1 233 ? 23.253 3.642 -35.768 1.00 79.19 233 LEU A N 1
ATOM 1877 C CA . LEU A 1 233 ? 21.890 3.998 -36.163 1.00 79.19 233 LEU A CA 1
ATOM 1878 C C . LEU A 1 233 ? 21.893 4.989 -37.333 1.00 79.19 233 LEU A C 1
ATOM 1880 O O . LEU A 1 233 ? 22.817 5.794 -37.461 1.00 79.19 233 LEU A O 1
ATOM 1884 N N . SER A 1 234 ? 20.849 4.968 -38.162 1.00 78.56 234 SER A N 1
ATOM 1885 C CA . SER A 1 234 ? 20.682 5.945 -39.242 1.00 78.56 234 SER A CA 1
ATOM 1886 C C . SER A 1 234 ? 20.625 7.384 -38.710 1.00 78.56 234 SER A C 1
ATOM 1888 O O . SER A 1 234 ? 20.189 7.633 -37.584 1.00 78.56 234 SER A O 1
ATOM 1890 N N . ALA A 1 235 ? 21.065 8.352 -39.522 1.00 73.25 235 ALA A N 1
ATOM 1891 C CA . ALA A 1 235 ? 21.098 9.764 -39.128 1.00 73.25 235 ALA A CA 1
ATOM 1892 C C . ALA A 1 235 ? 19.704 10.309 -38.754 1.00 73.25 235 ALA A C 1
ATOM 1894 O O . ALA A 1 235 ? 19.589 11.117 -37.838 1.00 73.25 235 ALA A O 1
ATOM 1895 N N . GLU A 1 236 ? 18.653 9.813 -39.412 1.00 72.06 236 GLU A N 1
ATOM 1896 C CA . GLU A 1 236 ? 17.256 10.137 -39.101 1.00 72.06 236 GLU A CA 1
ATOM 1897 C C . GLU A 1 236 ? 16.866 9.667 -37.692 1.00 72.06 236 GLU A C 1
ATOM 1899 O O . GLU A 1 236 ? 16.305 10.436 -36.920 1.00 72.06 236 GLU A O 1
ATOM 1904 N N . MET A 1 237 ? 17.239 8.439 -37.314 1.00 70.50 237 MET A N 1
ATOM 1905 C CA . MET A 1 237 ? 16.947 7.894 -35.983 1.00 70.50 237 MET A CA 1
ATOM 1906 C C . MET A 1 237 ? 17.781 8.551 -34.884 1.00 70.50 237 MET A C 1
ATOM 1908 O O . MET A 1 237 ? 17.286 8.748 -33.780 1.00 70.50 237 MET A O 1
ATOM 1912 N N . GLN A 1 238 ? 19.024 8.939 -35.180 1.00 71.12 238 GLN A N 1
ATOM 1913 C CA . GLN A 1 238 ? 19.850 9.697 -34.235 1.00 71.12 238 GLN A CA 1
ATOM 1914 C C . GLN A 1 238 ? 19.277 11.094 -33.956 1.00 71.12 238 GLN A C 1
ATOM 1916 O O . GLN A 1 238 ? 19.384 11.565 -32.828 1.00 71.12 238 GLN A O 1
ATOM 1921 N N . ALA A 1 239 ? 18.657 11.740 -34.951 1.00 67.88 239 ALA A N 1
ATOM 1922 C CA . ALA A 1 239 ? 17.991 13.028 -34.766 1.00 67.88 239 ALA A CA 1
ATOM 1923 C C . ALA A 1 239 ? 16.746 12.901 -33.872 1.00 67.88 239 ALA A C 1
ATOM 1925 O O . ALA A 1 239 ? 16.564 13.711 -32.975 1.00 67.88 239 ALA A O 1
ATOM 1926 N N . THR A 1 240 ? 15.938 11.850 -34.049 1.00 66.12 240 THR A N 1
ATOM 1927 C CA . THR A 1 240 ? 14.730 11.615 -33.231 1.00 66.12 240 THR A CA 1
ATOM 1928 C C . THR A 1 240 ? 15.035 11.187 -31.789 1.00 66.12 240 THR A C 1
ATOM 1930 O O . THR A 1 240 ? 14.213 11.385 -30.902 1.00 66.12 240 THR A O 1
ATOM 1933 N N . LEU A 1 241 ? 16.207 10.593 -31.544 1.00 62.69 241 LEU A N 1
ATOM 1934 C CA . LEU A 1 241 ? 16.666 10.189 -30.207 1.00 62.69 241 LEU A CA 1
ATOM 1935 C C . LEU A 1 241 ? 17.432 11.296 -29.459 1.00 62.69 241 LEU A C 1
ATOM 1937 O O . LEU A 1 241 ? 17.740 11.124 -28.281 1.00 62.69 241 LEU A O 1
ATOM 1941 N N . GLY A 1 242 ? 17.812 12.376 -30.151 1.00 55.56 242 GLY A N 1
ATOM 1942 C CA . GLY A 1 242 ? 18.627 13.474 -29.622 1.00 55.56 242 GLY A CA 1
ATOM 1943 C C . GLY A 1 242 ? 17.855 14.750 -29.263 1.00 55.56 242 GLY A C 1
ATOM 1944 O O . GLY A 1 242 ? 18.494 15.703 -28.814 1.00 55.56 242 GLY A O 1
ATOM 1945 N N . GLU A 1 243 ? 16.535 14.771 -29.473 1.00 43.75 243 GLU A N 1
ATOM 1946 C CA . GLU A 1 243 ? 15.596 15.825 -29.040 1.00 43.75 243 GLU A CA 1
ATOM 1947 C C . GLU A 1 243 ? 14.872 15.437 -27.744 1.00 43.75 243 GLU A C 1
ATOM 1949 O O . GLU A 1 243 ? 14.730 16.330 -26.877 1.00 43.75 243 GLU A O 1
#

Secondary structure (DSSP, 8-state):
-HHHHHHHHHHHHHTTPPP-GGG--B---S--TTTTTS-EEETTEEEPBPPTT--EEETTEEE-TT---HHHHHHHHHHHHHHHHHHHHS---HHHHHHHIIIIIHHHHHHHHTT-PPPHHHHHHHHHHHHHHHHHHTT--TTS-THHHH-TTS----SSBHHHHH--HHHHHHHHHHHHHTT--BGGGGB-TTSSBBPPHHHHTTTS--PPPPHHHHHHHHHHEEETTTTEEPHHHHHHH--

Foldseek 3Di:
DQVVLVVVLVVCVVVVHDDPPVLDADADAPDDPVVQVVAHDRDPDGHGHDDQADFRDDPNETQGNVRDCVVLLVVLVVVLVVLLVVLLPDLDALVVLVVCCVVPVVVVVVVSPPPHDDDPVSVCVSVLSSLQSSCVLLVHDSPPPSVLVVP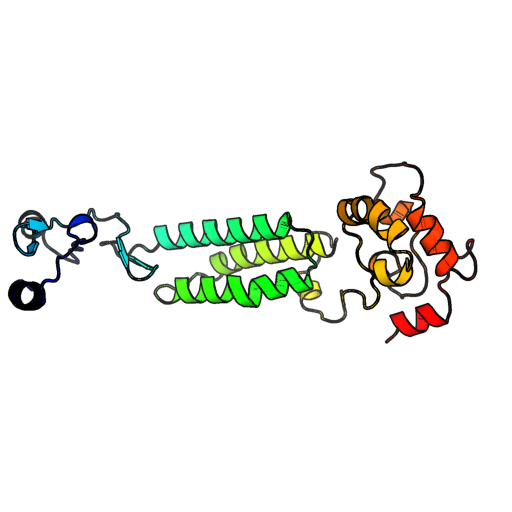CPNRVDAPAWLCNQLVDPVVCVVCVVVCSVLSGTHQCLQAPPLQFAGHDPCVSVVPPDPDDDDPSVVVSQVRFDPDSVRRTGDPVSSVSRVD

pLDDT: mean 78.32, std 10.47, range [43.75, 95.12]

Solvent-accessible surface area (backbone atoms only — not comparable to full-atom values): 14741 Å² total; per-residue (Å²): 111,68,68,61,45,52,56,49,47,51,54,29,59,77,66,76,50,80,79,65,64,94,77,61,78,40,79,65,68,97,62,56,79,71,68,53,72,71,43,43,74,61,81,97,46,70,43,54,52,59,60,56,84,47,70,45,75,52,96,90,42,58,48,23,57,75,68,57,55,61,68,52,53,54,49,51,52,52,50,53,52,50,52,48,54,52,59,65,74,46,100,64,53,41,69,58,51,51,48,48,39,63,74,46,51,46,55,54,50,51,65,71,35,75,90,48,85,76,54,69,72,56,50,48,57,56,50,53,53,48,50,49,47,40,30,58,57,70,70,42,63,82,85,57,62,74,67,55,80,70,39,71,86,71,65,66,74,50,93,46,43,48,65,74,72,59,71,44,67,70,59,45,65,72,42,47,63,61,31,57,79,68,71,54,58,34,49,59,81,45,32,40,100,81,47,47,36,49,56,55,73,65,70,78,54,69,74,80,65,94,61,82,82,55,70,68,57,54,54,48,47,71,73,44,35,76,39,83,90,74,31,33,47,31,74,70,58,36,54,72,63,70,113

Mean predicted aligned error: 15.17 Å

Organism: NCBI:txid1348612

Radius of gyration: 29.16 Å; Cα contacts (8 Å, |Δi|>4): 206; chains: 1; bounding box: 71×35×79 Å

Sequence (243 aa):
MEEILTIANEFYQMNDITINKSKSCLIAINVNSQTKSEGLLMGDETLYPVAKNYPVRSLGVYITENGSKQFQKDRLKKLTNYMANILKGKPITDKQAIYIFNAVVMPMLEYSLNDMTLSEKECLKITTKFISMIKNKVLLPIMVPNALIYAKEAYDGGNITIEEILVDENQYRLTRKSLRNRQLMFLEQLVSHNGKILLHWQEITNNDRRGPKPGWFKTLENKLLTDIKTQVLSAEMQATLGE